Protein AF-A0A7Y3IZH7-F1 (afdb_monomer_lite)

pLDDT: mean 77.49, std 23.06, range [22.09, 97.56]

Foldseek 3Di:
DDDDPDDPPCQQLVLLCVLLVQADPVGGPDPFDDDDDDDDPCLQADPVGHGVPLLSSLLSLLVSQQVVCVRVVHDRALVRRLLSSLRSSCRSVVNDDQSVSNNCSSPPADWDWDDRNPIDTDHAPDHAAAKAKDFFDDDDDLVVLVVLVVVLCVVCVPVVVVLVVQLVVLSVQLRPPPDVVSVLVSLVSNQVSQQVVCVSSVAAFDRQDDDDPQWRWTADHTGGRMMMIGGPHPDDPDPDPPPRVPRPPDDDPRPDQCSPPNPPPPDPDDDDDDDD

Structure (mmCIF, N/CA/C/O backbone):
data_AF-A0A7Y3IZH7-F1
#
_entry.id   AF-A0A7Y3IZH7-F1
#
loop_
_atom_site.group_PDB
_atom_site.id
_atom_site.type_symbol
_atom_site.label_atom_id
_atom_site.label_alt_id
_atom_site.label_comp_id
_atom_site.label_asym_id
_atom_site.label_entity_id
_atom_site.label_seq_id
_atom_site.pdbx_PDB_ins_code
_atom_site.Cartn_x
_atom_site.Cartn_y
_atom_site.Cartn_z
_atom_site.occupancy
_atom_site.B_iso_or_equiv
_atom_site.auth_seq_id
_atom_site.auth_comp_id
_atom_site.auth_asym_id
_atom_site.auth_atom_id
_atom_site.pdbx_PDB_model_num
ATOM 1 N N . MET A 1 1 ? -40.030 9.533 19.028 1.00 35.19 1 MET A N 1
ATOM 2 C CA . MET A 1 1 ? -39.666 8.162 18.613 1.00 35.19 1 MET A CA 1
ATOM 3 C C . MET A 1 1 ? -39.775 8.089 17.101 1.00 35.19 1 MET A C 1
ATOM 5 O O . MET A 1 1 ? -40.871 7.949 16.584 1.00 35.19 1 MET A O 1
ATOM 9 N N . ALA A 1 2 ? -38.657 8.276 16.406 1.00 22.77 2 ALA A N 1
ATOM 10 C CA . ALA A 1 2 ? -38.533 7.997 14.982 1.00 22.77 2 ALA A CA 1
ATOM 11 C C . ALA A 1 2 ? -37.296 7.109 14.851 1.00 22.77 2 ALA A C 1
ATOM 13 O O . ALA A 1 2 ? -36.183 7.517 15.176 1.00 22.77 2 ALA A O 1
ATOM 14 N N . SER A 1 3 ? -37.558 5.845 14.544 1.00 24.61 3 SER A N 1
ATOM 15 C CA . SER A 1 3 ? -36.593 4.767 14.382 1.00 24.61 3 SER A CA 1
ATOM 16 C C . SER A 1 3 ? -35.597 5.096 13.278 1.00 24.61 3 SER A C 1
ATOM 18 O O . SER A 1 3 ? -36.005 5.450 12.171 1.00 24.61 3 SER A O 1
ATOM 20 N N . ALA A 1 4 ? -34.307 4.925 13.567 1.00 26.47 4 ALA A N 1
ATOM 21 C CA . ALA A 1 4 ? -33.280 4.898 12.539 1.00 26.47 4 ALA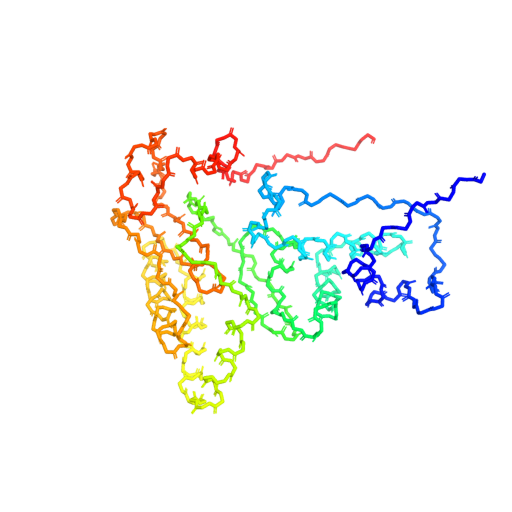 A CA 1
ATOM 22 C C . ALA A 1 4 ? -33.621 3.801 11.511 1.00 26.47 4 ALA A C 1
ATOM 24 O O . ALA A 1 4 ? -33.992 2.693 11.916 1.00 26.47 4 ALA A O 1
ATOM 25 N N . PRO A 1 5 ? -33.523 4.077 10.200 1.00 27.69 5 PRO A N 1
ATOM 26 C CA . PRO A 1 5 ? -33.642 3.028 9.207 1.00 27.69 5 PRO A CA 1
ATOM 27 C C . PRO A 1 5 ? -32.437 2.098 9.370 1.00 27.69 5 PRO A C 1
ATOM 29 O O . PRO A 1 5 ? -31.293 2.546 9.419 1.00 27.69 5 PRO A O 1
ATOM 32 N N . ALA A 1 6 ? -32.695 0.798 9.482 1.00 41.53 6 ALA A N 1
ATOM 33 C CA . ALA A 1 6 ? -31.653 -0.210 9.394 1.00 41.53 6 ALA A CA 1
ATOM 34 C C . ALA A 1 6 ? -30.988 -0.099 8.012 1.00 41.53 6 ALA A C 1
ATOM 36 O O . ALA A 1 6 ? -31.620 -0.421 7.006 1.00 41.53 6 ALA A O 1
ATOM 37 N N . SER A 1 7 ? -29.739 0.376 7.950 1.00 33.12 7 SER A N 1
ATOM 38 C CA . SER A 1 7 ? -28.917 0.210 6.750 1.00 33.12 7 SER A CA 1
ATOM 39 C C . SER A 1 7 ? -28.121 -1.100 6.874 1.00 33.12 7 SER A C 1
ATOM 41 O O . SER A 1 7 ? -27.657 -1.434 7.969 1.00 33.12 7 SER A O 1
ATOM 43 N N . PRO A 1 8 ? -27.935 -1.866 5.789 1.00 33.00 8 PRO A N 1
ATOM 44 C CA . PRO A 1 8 ? -27.158 -3.108 5.794 1.00 33.00 8 PRO A CA 1
ATOM 45 C C . PRO A 1 8 ? -25.633 -2.930 6.001 1.00 33.00 8 PRO A C 1
ATOM 47 O O . PRO A 1 8 ? -24.877 -3.877 5.791 1.00 33.00 8 PRO A O 1
ATOM 50 N N . ASP A 1 9 ? -25.146 -1.757 6.426 1.00 40.88 9 ASP A N 1
ATOM 51 C CA . ASP A 1 9 ? -23.728 -1.359 6.329 1.00 40.88 9 ASP A CA 1
ATOM 52 C C . ASP A 1 9 ? -22.895 -1.570 7.611 1.00 40.88 9 ASP A C 1
ATOM 54 O O . ASP A 1 9 ? -21.748 -1.128 7.714 1.00 40.88 9 ASP A O 1
ATOM 58 N N . GLY A 1 10 ? -23.406 -2.347 8.571 1.00 50.59 10 GLY A N 1
ATOM 59 C CA . GLY A 1 10 ? -22.693 -2.782 9.787 1.00 50.59 10 GLY A CA 1
ATOM 60 C C . GLY A 1 10 ? -21.509 -3.748 9.566 1.00 50.59 10 GLY A C 1
ATOM 61 O O . GLY A 1 10 ? -21.025 -4.356 10.523 1.00 50.59 10 GLY A O 1
ATOM 62 N N . GLY A 1 11 ? -21.042 -3.915 8.323 1.00 75.94 11 GLY A N 1
ATOM 63 C CA . GLY A 1 11 ? -20.051 -4.915 7.910 1.00 75.94 11 GLY A CA 1
ATOM 64 C C . GLY A 1 11 ? -18.616 -4.593 8.342 1.00 75.94 11 GLY A C 1
ATOM 65 O O . GLY A 1 11 ? -18.106 -5.187 9.290 1.00 75.94 11 GLY A O 1
ATOM 66 N N . PHE A 1 12 ? -17.945 -3.663 7.649 1.00 84.62 12 PHE A N 1
ATOM 67 C CA . PHE A 1 12 ? -16.515 -3.377 7.872 1.00 84.62 12 PHE A CA 1
ATOM 68 C C . PHE A 1 12 ? -16.264 -2.440 9.056 1.00 84.62 12 PHE A C 1
ATOM 70 O O . PHE A 1 12 ? -15.448 -2.755 9.916 1.00 84.62 12 PHE A O 1
ATOM 77 N N . VAL A 1 13 ? -16.986 -1.316 9.146 1.00 85.94 13 VAL A N 1
ATOM 78 C CA . VAL A 1 13 ? -16.842 -0.384 10.276 1.00 85.94 13 VAL A CA 1
ATOM 79 C C . VAL A 1 13 ? -17.222 -1.089 11.576 1.00 85.94 13 VAL A C 1
ATOM 81 O O . VAL A 1 13 ? -16.429 -1.101 12.507 1.00 85.94 13 VAL A O 1
ATOM 84 N N . GLY A 1 14 ? -18.349 -1.806 11.616 1.00 85.00 14 GLY A N 1
ATOM 85 C CA . GLY A 1 14 ? -18.704 -2.633 12.775 1.00 85.00 14 GLY A CA 1
ATOM 86 C C . GLY A 1 14 ? -17.624 -3.663 13.141 1.00 85.00 14 GLY A C 1
ATOM 87 O O . GLY A 1 14 ? -17.340 -3.867 14.320 1.00 85.00 14 GLY A O 1
ATOM 88 N N . ALA A 1 15 ? -16.961 -4.274 12.152 1.00 87.75 15 ALA A N 1
ATOM 89 C CA . ALA A 1 15 ? -15.827 -5.164 12.404 1.00 87.75 15 ALA A CA 1
ATOM 90 C C . ALA A 1 15 ? -14.609 -4.436 12.999 1.00 87.75 15 ALA A C 1
ATOM 92 O O . ALA A 1 15 ? -13.966 -4.996 13.884 1.00 87.75 15 ALA A O 1
ATOM 93 N N . LEU A 1 16 ? -14.324 -3.195 12.587 1.00 90.38 16 LEU A N 1
ATOM 94 C CA . LEU A 1 16 ? -13.283 -2.364 13.205 1.00 90.38 16 LEU A CA 1
ATOM 95 C C . LEU A 1 16 ? -13.616 -2.041 14.666 1.00 90.38 16 LEU A C 1
ATOM 97 O O . LEU A 1 16 ? -12.761 -2.206 15.530 1.00 90.38 16 LEU A O 1
ATOM 101 N N . PHE A 1 17 ? -14.857 -1.647 14.965 1.00 88.94 17 PHE A N 1
ATOM 102 C CA . PHE A 1 17 ? -15.295 -1.378 16.342 1.00 88.94 17 PHE A CA 1
ATOM 103 C C . PHE A 1 17 ? -15.158 -2.617 17.240 1.00 88.94 17 PHE A C 1
ATOM 105 O O . PHE A 1 17 ? -14.679 -2.505 18.371 1.00 88.94 17 PHE A O 1
ATOM 112 N N . ARG A 1 18 ? -15.495 -3.808 16.724 1.00 88.25 18 ARG A N 1
ATOM 113 C CA . ARG A 1 18 ? -15.249 -5.082 17.421 1.00 88.25 18 ARG A CA 1
ATOM 114 C C . ARG A 1 18 ? -13.761 -5.358 17.614 1.00 88.25 18 ARG A C 1
ATOM 116 O O . ARG A 1 18 ? -13.348 -5.710 18.714 1.00 88.25 18 ARG A O 1
ATOM 123 N N . ALA A 1 19 ? -12.950 -5.165 16.577 1.00 88.31 19 ALA A N 1
ATOM 124 C CA . ALA A 1 19 ? -11.509 -5.396 16.648 1.00 88.31 19 ALA A CA 1
ATOM 125 C C . ALA A 1 19 ? -10.797 -4.446 17.628 1.00 88.31 19 ALA A C 1
ATOM 127 O O . ALA A 1 19 ? -9.826 -4.837 18.268 1.00 88.31 19 ALA A O 1
ATOM 128 N N . LEU A 1 20 ? -11.314 -3.226 17.793 1.00 89.06 20 LEU A N 1
ATOM 129 C CA . LEU A 1 20 ? -10.842 -2.240 18.769 1.00 89.06 20 LEU A CA 1
ATOM 130 C C . LEU A 1 20 ? -11.424 -2.456 20.179 1.00 89.06 20 LEU A C 1
ATOM 132 O O . LEU A 1 20 ? -11.137 -1.680 21.088 1.00 89.06 20 LEU A O 1
ATOM 136 N N . GLY A 1 21 ? -12.249 -3.490 20.376 1.00 86.62 21 GLY A N 1
ATOM 137 C CA . GLY A 1 21 ? -12.848 -3.819 21.670 1.00 86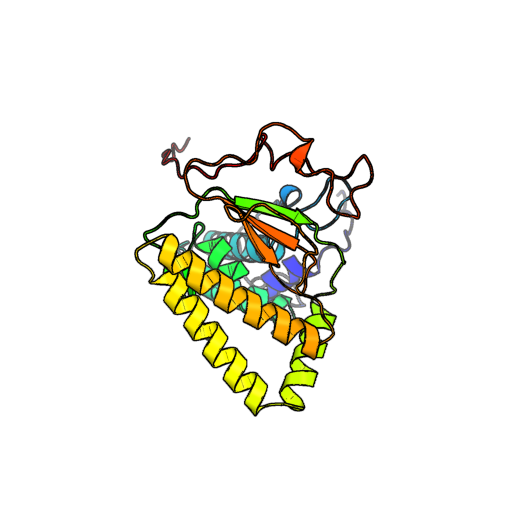.62 21 GLY A CA 1
ATOM 138 C C . GLY A 1 21 ? -13.909 -2.826 22.148 1.00 86.62 21 GLY A C 1
ATOM 139 O O . GLY A 1 21 ? -14.256 -2.834 23.329 1.00 86.62 21 GLY A O 1
ATOM 140 N N . LEU A 1 22 ? -14.424 -1.973 21.258 1.00 84.19 22 LEU A N 1
ATOM 141 C CA . LEU A 1 22 ? -15.472 -1.009 21.591 1.00 84.19 22 LEU A CA 1
ATOM 142 C C . LEU A 1 22 ? -16.838 -1.687 21.690 1.00 84.19 22 LEU A C 1
ATOM 144 O O . LEU A 1 22 ? -17.632 -1.347 22.561 1.00 84.19 22 LEU A O 1
ATOM 148 N N . THR A 1 23 ? -17.089 -2.669 20.830 1.00 83.06 23 THR A N 1
ATOM 149 C CA . THR A 1 23 ? -18.349 -3.419 20.760 1.00 83.06 23 THR A CA 1
ATOM 150 C C . THR A 1 23 ? -18.107 -4.922 20.786 1.00 83.06 23 THR A C 1
ATOM 152 O O . THR A 1 23 ? -17.074 -5.383 20.302 1.00 83.06 23 THR A O 1
ATOM 155 N N . ASP A 1 24 ? -19.091 -5.689 21.233 1.00 77.88 24 ASP A N 1
ATOM 156 C CA . ASP A 1 24 ? -19.186 -7.140 21.055 1.00 77.88 24 ASP A CA 1
ATOM 157 C C . ASP A 1 24 ? -20.594 -7.541 20.564 1.00 77.88 24 ASP A C 1
ATOM 159 O O . ASP A 1 24 ? -21.344 -6.704 20.059 1.00 77.88 24 ASP A O 1
ATOM 163 N N . GLU A 1 25 ? -20.940 -8.830 20.643 1.00 71.81 25 GLU A N 1
ATOM 164 C CA . GLU A 1 25 ? -22.260 -9.346 20.239 1.00 71.81 25 GLU A CA 1
ATOM 165 C C . GLU A 1 25 ? -23.410 -8.824 21.117 1.00 71.81 25 GLU A C 1
ATOM 167 O O . GLU A 1 25 ? -24.565 -8.849 20.694 1.00 71.81 25 GLU A O 1
ATOM 172 N N . GLN A 1 26 ? -23.105 -8.343 22.323 1.00 69.56 26 GLN A N 1
ATOM 173 C CA . GLN A 1 26 ? -24.072 -7.866 23.313 1.00 69.56 26 GLN A CA 1
ATOM 174 C C . GLN A 1 26 ? -24.235 -6.338 23.268 1.00 69.56 26 GLN A C 1
ATOM 176 O O . GLN A 1 26 ? -25.165 -5.803 23.873 1.00 69.56 26 GLN A O 1
ATOM 181 N N . GLY A 1 27 ? -23.382 -5.635 22.515 1.00 71.31 27 GLY A N 1
ATOM 182 C CA . GLY A 1 27 ? -23.485 -4.201 22.259 1.00 71.31 27 GLY A CA 1
ATOM 183 C C . GLY A 1 27 ? -22.190 -3.453 22.564 1.00 71.31 27 GLY A C 1
ATOM 184 O O . GLY A 1 27 ? -21.095 -3.923 22.271 1.00 71.31 27 GLY A O 1
ATOM 185 N N . MET A 1 28 ? -22.309 -2.239 23.103 1.00 71.19 28 MET A N 1
ATOM 186 C CA . MET A 1 28 ? -21.162 -1.416 23.494 1.00 71.19 28 MET A CA 1
ATOM 187 C C . MET A 1 28 ? -20.516 -1.956 24.774 1.00 71.19 28 MET A C 1
ATOM 189 O O . MET A 1 28 ? -21.161 -2.023 25.816 1.00 71.19 28 MET A O 1
ATOM 193 N N . LYS A 1 29 ? -19.223 -2.286 24.706 1.00 69.69 29 LYS A N 1
ATOM 194 C CA . LYS A 1 29 ? -18.439 -2.805 25.836 1.00 69.69 29 LYS A CA 1
ATOM 195 C C . LYS A 1 29 ? -17.756 -1.692 26.633 1.00 69.69 29 LYS A C 1
ATOM 197 O O . LYS A 1 29 ? -17.637 -1.768 27.854 1.00 69.69 29 LYS A O 1
ATOM 202 N N . ALA A 1 30 ? -17.292 -0.652 25.944 1.00 63.72 30 ALA A N 1
ATOM 203 C CA . ALA A 1 30 ? -16.655 0.499 26.573 1.00 63.72 30 ALA A CA 1
ATOM 204 C C . ALA A 1 30 ? -17.706 1.523 27.033 1.00 63.72 30 ALA A C 1
ATOM 206 O O . ALA A 1 30 ? -18.627 1.845 26.282 1.00 63.72 30 ALA A O 1
ATOM 207 N N . HIS A 1 31 ? -17.540 2.073 28.244 1.00 68.75 31 HIS A N 1
ATOM 208 C CA . HIS A 1 31 ? -18.270 3.266 28.694 1.00 68.75 31 HIS A CA 1
ATOM 209 C C . HIS A 1 31 ? -17.737 4.483 27.931 1.00 68.75 31 HIS A C 1
ATOM 211 O O . HIS A 1 31 ? -16.930 5.256 28.444 1.00 68.75 31 HIS A O 1
ATOM 217 N N . LEU A 1 32 ? -18.128 4.602 26.665 1.00 71.12 32 LEU A N 1
ATOM 218 C CA . LEU A 1 32 ? -17.844 5.780 25.861 1.00 71.12 32 LEU A CA 1
ATOM 219 C C . LEU A 1 32 ? -18.906 6.848 26.148 1.00 71.12 32 LEU A C 1
ATOM 221 O O . LEU A 1 32 ? -20.080 6.502 26.325 1.00 71.12 32 LEU A O 1
ATOM 225 N N . PRO A 1 33 ? -18.537 8.140 26.162 1.00 76.12 33 PRO A N 1
ATOM 226 C CA . PRO A 1 33 ? -19.538 9.196 26.115 1.00 76.12 33 PRO A CA 1
ATOM 227 C C . PRO A 1 33 ? -20.384 9.045 24.837 1.00 76.12 33 PRO A C 1
ATOM 229 O O . PRO A 1 33 ? -19.867 8.557 23.829 1.00 76.12 33 PRO A O 1
ATOM 232 N N . PRO A 1 34 ? -21.663 9.462 24.835 1.00 81.19 34 PRO A N 1
ATOM 233 C CA . PRO A 1 34 ? -22.456 9.500 23.611 1.00 81.19 34 PRO A CA 1
ATOM 234 C C . PRO A 1 34 ? -21.725 10.282 22.514 1.00 81.19 34 PRO A C 1
ATOM 236 O O . PRO A 1 34 ? -21.264 11.399 22.747 1.00 81.19 34 PRO A O 1
ATOM 239 N N . PHE A 1 35 ? -21.624 9.703 21.319 1.00 83.38 35 PHE A N 1
ATOM 240 C CA . PHE A 1 35 ? -20.940 10.317 20.184 1.00 83.38 35 PHE A CA 1
ATOM 241 C C . PHE A 1 35 ? -21.705 10.074 18.883 1.00 83.38 35 PHE A C 1
ATOM 243 O O . PHE A 1 35 ? -22.500 9.141 18.768 1.00 83.38 35 PHE A O 1
ATOM 250 N N . HIS A 1 36 ? -21.432 10.915 17.889 1.00 84.75 36 HIS A N 1
ATOM 251 C CA . HIS A 1 36 ? -21.887 10.740 16.516 1.00 84.75 36 HIS A CA 1
ATOM 252 C C . HIS A 1 36 ? -20.662 10.715 15.602 1.00 84.75 36 HIS A C 1
ATOM 254 O O . HIS A 1 36 ? -19.847 11.635 15.642 1.00 84.75 36 HIS A O 1
ATOM 260 N N . LEU A 1 37 ? -20.524 9.664 14.792 1.00 82.75 37 LEU A N 1
ATOM 261 C CA . LEU A 1 37 ? -19.415 9.508 13.855 1.00 82.75 37 LEU A CA 1
ATOM 262 C C . LEU A 1 37 ? -19.946 9.525 12.420 1.00 82.75 37 LEU A C 1
ATOM 264 O O . LEU A 1 37 ? -20.658 8.611 12.012 1.00 82.75 37 LEU A O 1
ATOM 268 N N . THR A 1 38 ? -19.549 10.539 11.654 1.00 88.69 38 THR A N 1
ATOM 269 C CA . THR A 1 38 ? -19.799 10.617 10.209 1.00 88.69 38 THR A CA 1
ATOM 270 C C . THR A 1 38 ? -18.530 10.215 9.468 1.00 88.69 38 THR A C 1
ATOM 272 O O . THR A 1 38 ? -17.473 10.798 9.700 1.00 88.69 38 THR A O 1
ATOM 275 N N . LEU A 1 39 ? -18.628 9.236 8.569 1.00 86.75 39 LEU A N 1
ATOM 276 C CA . LEU A 1 39 ? -17.521 8.797 7.720 1.00 86.75 39 LEU A CA 1
ATOM 277 C C . LEU A 1 39 ? -17.893 9.042 6.260 1.00 86.75 39 LEU A C 1
ATOM 279 O O . LEU A 1 39 ? -18.860 8.465 5.768 1.00 86.75 39 LEU A O 1
ATOM 283 N N . ASP A 1 40 ? -17.107 9.862 5.569 1.00 87.44 40 ASP A N 1
ATOM 284 C CA . ASP A 1 40 ? -17.238 10.080 4.132 1.00 87.44 40 ASP A CA 1
ATOM 285 C C . ASP A 1 40 ? -16.013 9.501 3.418 1.00 87.44 40 ASP A C 1
ATOM 287 O O . ASP A 1 40 ? -14.874 9.886 3.676 1.00 87.44 40 ASP A O 1
ATOM 291 N N . SER A 1 41 ? -16.256 8.536 2.533 1.00 86.00 41 SER A N 1
ATOM 292 C CA . SER A 1 41 ? -15.225 7.939 1.678 1.00 86.00 41 SER A CA 1
ATOM 293 C C . SER A 1 41 ? -15.550 8.077 0.192 1.00 86.00 41 SER A C 1
ATOM 295 O O . SER A 1 41 ? -14.906 7.424 -0.626 1.00 86.00 41 SER A O 1
ATOM 297 N N . SER A 1 42 ? -16.512 8.933 -0.172 1.00 83.88 42 SER A N 1
ATOM 298 C CA . SER A 1 42 ? -16.989 9.132 -1.549 1.00 83.88 42 SER A CA 1
ATOM 299 C C . SER A 1 42 ? -15.862 9.483 -2.527 1.00 83.88 42 SER A C 1
ATOM 301 O O . SER A 1 42 ? -15.844 8.975 -3.644 1.00 83.88 42 SER A O 1
ATOM 303 N N . ALA A 1 43 ? -14.850 10.232 -2.076 1.00 84.50 43 ALA A N 1
ATOM 304 C CA . ALA A 1 43 ? -13.664 10.584 -2.862 1.00 84.50 43 ALA A CA 1
ATOM 305 C C . ALA A 1 43 ? -12.809 9.380 -3.319 1.00 84.50 43 ALA A C 1
ATOM 307 O O . ALA A 1 43 ? -11.966 9.521 -4.203 1.00 84.50 43 ALA A O 1
ATOM 308 N N . PHE A 1 44 ? -13.010 8.189 -2.744 1.00 80.44 44 PHE A N 1
ATOM 309 C CA . PHE A 1 44 ? -12.325 6.956 -3.150 1.00 80.44 44 PHE A CA 1
ATOM 310 C C . PHE A 1 44 ? -13.074 6.166 -4.234 1.00 80.44 44 PHE A C 1
ATOM 312 O O . PHE A 1 44 ? -12.672 5.043 -4.571 1.00 80.44 44 PHE A O 1
ATOM 319 N N . PHE A 1 45 ? -14.161 6.723 -4.763 1.00 78.00 45 PHE A N 1
ATOM 320 C CA . PHE A 1 45 ? -15.008 6.094 -5.763 1.00 78.00 45 PHE A CA 1
ATOM 321 C C . PHE A 1 45 ? -15.149 6.994 -6.994 1.00 78.00 45 PHE A C 1
ATOM 323 O O . PHE A 1 45 ? -15.051 8.217 -6.911 1.00 78.00 45 PHE A O 1
ATOM 330 N N . THR A 1 46 ? -15.369 6.384 -8.156 1.00 74.62 46 THR A N 1
ATOM 331 C CA . THR A 1 46 ? -15.807 7.107 -9.352 1.00 74.62 46 THR A CA 1
ATOM 332 C C . THR A 1 46 ? -17.243 7.615 -9.155 1.00 74.62 46 THR A C 1
ATOM 334 O O . THR A 1 46 ? -17.954 7.091 -8.291 1.00 74.62 46 THR A O 1
ATOM 337 N N . PRO A 1 47 ? -17.715 8.586 -9.962 1.00 74.75 47 PRO A N 1
ATOM 338 C CA . PRO A 1 47 ? -19.114 9.023 -9.928 1.00 74.75 47 PRO A CA 1
ATOM 339 C C . PRO A 1 47 ? -20.124 7.876 -10.114 1.00 74.75 47 PRO A C 1
ATOM 341 O O . PRO A 1 47 ? -21.222 7.921 -9.571 1.00 74.75 47 PRO A O 1
ATOM 344 N N . GLU A 1 48 ? -19.734 6.816 -10.825 1.00 78.12 48 GLU A N 1
ATOM 345 C CA . GLU A 1 48 ? -20.529 5.601 -11.053 1.00 78.12 48 GLU A CA 1
ATOM 346 C C . GLU A 1 48 ? -20.439 4.591 -9.889 1.00 78.12 48 GLU A C 1
ATOM 348 O O . GLU A 1 48 ? -20.971 3.485 -9.976 1.00 78.12 48 GLU A O 1
ATOM 353 N N . GLY A 1 49 ? -19.744 4.937 -8.800 1.00 73.75 49 GLY A N 1
ATOM 354 C CA . GLY A 1 49 ? -19.631 4.118 -7.592 1.00 73.75 49 GLY A CA 1
ATOM 355 C C . GLY A 1 49 ? -18.555 3.028 -7.645 1.00 73.75 49 GLY A C 1
ATOM 356 O O . GLY A 1 49 ? -18.523 2.152 -6.776 1.00 73.75 49 GLY A O 1
ATOM 357 N N . ARG A 1 50 ? -17.644 3.047 -8.628 1.00 72.06 50 ARG A N 1
ATOM 358 C CA . ARG A 1 50 ? -16.534 2.079 -8.697 1.00 72.06 50 ARG A CA 1
ATOM 359 C C . ARG A 1 50 ? -15.392 2.510 -7.776 1.00 72.06 50 ARG A C 1
ATOM 361 O O . ARG A 1 50 ? -14.966 3.654 -7.817 1.00 72.06 50 ARG A O 1
ATOM 368 N N . LYS A 1 51 ? -14.829 1.590 -6.985 1.00 72.50 51 LYS A N 1
ATOM 369 C CA . LYS A 1 51 ? -13.630 1.872 -6.168 1.00 72.50 51 LYS A CA 1
ATOM 370 C C . LYS A 1 51 ? -12.430 2.241 -7.046 1.00 72.50 51 LYS A C 1
ATOM 372 O O . LYS A 1 51 ? -12.127 1.523 -7.995 1.00 72.50 51 LYS A O 1
ATOM 377 N N . LEU A 1 52 ? -11.701 3.286 -6.655 1.00 74.19 52 LEU A N 1
ATOM 378 C CA . LEU A 1 52 ? -10.476 3.749 -7.323 1.00 74.19 52 LEU A CA 1
ATOM 379 C C . LEU A 1 52 ? -9.215 2.954 -6.938 1.00 74.19 52 LEU A C 1
ATOM 381 O O . LEU A 1 52 ? -8.144 3.215 -7.468 1.00 74.19 52 LEU A O 1
ATOM 385 N N . GLY A 1 53 ? -9.308 2.032 -5.973 1.00 75.81 53 GLY A N 1
ATOM 386 C CA . GLY A 1 53 ? -8.150 1.255 -5.509 1.00 75.81 53 GLY A CA 1
ATOM 387 C C . GLY A 1 53 ? -7.168 2.028 -4.615 1.00 75.81 53 GLY A C 1
ATOM 388 O O . GLY A 1 53 ? -6.112 1.507 -4.283 1.00 75.81 53 GLY A O 1
ATOM 389 N N . LEU A 1 54 ? -7.520 3.235 -4.158 1.00 80.44 54 LEU A N 1
ATOM 390 C CA . LEU A 1 54 ? -6.641 4.112 -3.362 1.00 80.44 54 LEU A CA 1
ATOM 391 C C . LEU A 1 54 ? -6.592 3.780 -1.856 1.00 80.44 54 LEU A C 1
ATOM 393 O O . LEU A 1 54 ? -6.096 4.574 -1.066 1.00 80.44 54 LEU A O 1
ATOM 397 N N . GLY A 1 55 ? -7.130 2.631 -1.435 1.00 86.62 55 GLY A N 1
ATOM 398 C CA . GLY A 1 55 ? -7.068 2.198 -0.033 1.00 86.62 55 GLY A CA 1
ATOM 399 C C . GLY A 1 55 ? -8.128 2.804 0.897 1.00 86.62 55 GLY A C 1
ATOM 400 O O . GLY A 1 55 ? -7.842 3.054 2.064 1.00 86.62 55 GLY A O 1
ATOM 401 N N . SER A 1 56 ? -9.374 2.985 0.440 1.00 88.00 56 SER A N 1
ATOM 402 C CA . SER A 1 56 ? -10.455 3.541 1.283 1.00 88.00 56 SER A CA 1
ATOM 403 C C . SER A 1 56 ? -10.677 2.788 2.596 1.00 88.00 56 SER A C 1
ATOM 405 O O . SER A 1 56 ? -10.870 3.403 3.638 1.00 88.00 56 SER A O 1
ATOM 407 N N . SER A 1 57 ? -10.599 1.456 2.585 1.00 89.56 57 SER A N 1
ATOM 408 C CA . SER A 1 57 ? -10.723 0.644 3.803 1.00 89.56 57 SER A CA 1
ATOM 409 C C . SER A 1 57 ? -9.585 0.878 4.793 1.00 89.56 57 SER A C 1
ATOM 411 O O . SER A 1 57 ? -9.806 0.816 5.999 1.00 89.56 57 SER A O 1
ATOM 413 N N . ALA A 1 58 ? -8.375 1.141 4.297 1.00 92.19 58 ALA A N 1
ATOM 414 C CA . ALA A 1 58 ? -7.238 1.467 5.143 1.00 92.19 58 ALA A CA 1
ATOM 415 C C . ALA A 1 58 ? -7.399 2.852 5.770 1.00 92.19 58 ALA A C 1
ATOM 417 O O . ALA A 1 58 ? -7.274 2.976 6.985 1.00 92.19 58 ALA A O 1
ATOM 418 N N . ALA A 1 59 ? -7.784 3.856 4.977 1.00 93.06 59 ALA A N 1
ATOM 419 C CA . ALA A 1 59 ? -8.081 5.196 5.478 1.00 93.06 59 ALA A CA 1
ATOM 420 C C . ALA A 1 59 ? -9.183 5.174 6.554 1.00 93.06 59 ALA A C 1
ATOM 422 O O . ALA A 1 59 ? -9.022 5.766 7.621 1.00 93.06 59 ALA A O 1
ATOM 423 N N . LEU A 1 60 ? -10.265 4.419 6.324 1.00 93.25 60 LEU A N 1
ATOM 424 C CA . LEU A 1 60 ? -11.325 4.228 7.317 1.00 93.25 60 LEU A CA 1
ATOM 425 C C . LEU A 1 60 ? -10.811 3.552 8.593 1.00 93.25 60 LEU A C 1
ATOM 427 O O . LEU A 1 60 ? -11.176 3.985 9.682 1.00 93.25 60 LEU A O 1
ATOM 431 N N . ALA A 1 61 ? -9.952 2.533 8.487 1.00 95.00 61 ALA A N 1
ATOM 432 C CA . ALA A 1 61 ? -9.353 1.899 9.661 1.00 95.00 61 ALA A CA 1
ATOM 433 C C . ALA A 1 61 ? -8.530 2.896 10.490 1.00 95.00 61 ALA A C 1
ATOM 435 O O . ALA A 1 61 ? -8.701 2.950 11.705 1.00 95.00 61 ALA A O 1
ATOM 436 N N . VAL A 1 62 ? -7.715 3.738 9.846 1.00 96.38 62 VAL A N 1
ATOM 437 C CA . VAL A 1 62 ? -6.933 4.782 10.532 1.00 96.38 62 VAL A CA 1
ATOM 438 C C . VAL A 1 62 ? -7.838 5.780 11.255 1.00 96.38 62 VAL A C 1
ATOM 440 O O . VAL A 1 62 ? -7.639 6.023 12.446 1.00 96.38 62 VAL A O 1
ATOM 443 N N . VAL A 1 63 ? -8.848 6.326 10.571 1.00 94.69 63 VAL A N 1
ATOM 444 C CA . VAL A 1 63 ? -9.759 7.330 11.150 1.00 94.69 63 VAL A CA 1
ATOM 445 C C . VAL A 1 63 ? -10.581 6.744 12.297 1.00 94.69 63 VAL A C 1
ATOM 447 O O . VAL A 1 63 ? -10.689 7.369 13.350 1.00 94.69 63 VAL A O 1
ATOM 450 N N . VAL A 1 64 ? -11.120 5.532 12.136 1.00 94.00 64 VAL A N 1
ATOM 451 C CA . VAL A 1 64 ? -11.898 4.860 13.189 1.00 94.00 64 VAL A CA 1
ATOM 452 C C . VAL A 1 64 ? -11.020 4.548 14.401 1.00 94.00 64 VAL A C 1
ATOM 454 O O . VAL A 1 64 ? -11.448 4.785 15.529 1.00 94.00 64 VAL A O 1
ATOM 457 N N . THR A 1 65 ? -9.785 4.079 14.203 1.00 95.69 65 THR A N 1
ATOM 458 C CA . THR A 1 65 ? -8.842 3.855 15.308 1.00 95.69 65 THR A CA 1
ATOM 459 C C . THR A 1 65 ? -8.479 5.161 16.014 1.00 95.69 65 THR A C 1
ATOM 461 O O . THR A 1 65 ? -8.521 5.211 17.241 1.00 95.69 65 THR A O 1
ATOM 464 N N . ALA A 1 66 ? -8.172 6.232 15.281 1.00 95.56 66 ALA A N 1
ATOM 465 C CA . ALA A 1 66 ? -7.876 7.533 15.881 1.00 95.56 66 ALA A CA 1
ATOM 466 C C . ALA A 1 66 ? -9.070 8.079 16.688 1.00 95.56 66 ALA A C 1
ATOM 468 O O . ALA A 1 66 ? -8.894 8.512 17.828 1.00 95.56 66 ALA A O 1
ATOM 469 N N . ALA A 1 67 ? -10.288 7.985 16.143 1.00 92.62 67 ALA A N 1
ATOM 470 C CA . ALA A 1 67 ? -11.512 8.392 16.829 1.00 92.62 67 ALA A CA 1
ATOM 471 C C . ALA A 1 67 ? -11.777 7.555 18.091 1.00 92.62 67 ALA A C 1
ATOM 473 O O . ALA A 1 67 ? -12.105 8.109 19.137 1.00 92.62 67 ALA A O 1
ATOM 474 N N . ALA A 1 68 ? -11.583 6.234 18.025 1.00 91.19 68 ALA A N 1
ATOM 475 C CA . ALA A 1 68 ? -11.712 5.340 19.174 1.00 91.19 68 ALA A CA 1
ATOM 476 C C . ALA A 1 68 ? -10.779 5.747 20.323 1.00 91.19 68 ALA A C 1
ATOM 478 O O . ALA A 1 68 ? -11.220 5.870 21.465 1.00 91.19 68 ALA A O 1
ATOM 479 N N . ARG A 1 69 ? -9.506 6.011 20.005 1.00 92.19 69 ARG A N 1
ATOM 480 C CA . ARG A 1 69 ? -8.507 6.460 20.983 1.00 92.19 69 ARG A CA 1
ATOM 481 C C . ARG A 1 69 ? -8.895 7.799 21.602 1.00 92.19 69 ARG A C 1
ATOM 483 O O . ARG A 1 69 ? -8.869 7.925 22.824 1.00 92.19 69 ARG A O 1
ATOM 490 N N . LEU A 1 70 ? -9.327 8.754 20.778 1.00 91.69 70 LEU A N 1
ATOM 491 C CA . LEU A 1 70 ? -9.789 10.063 21.240 1.00 91.69 70 LEU A CA 1
ATOM 492 C C . LEU A 1 70 ? -10.978 9.940 22.207 1.00 91.69 70 LEU A C 1
ATOM 494 O O . LEU A 1 70 ? -10.961 10.539 23.279 1.00 91.69 70 LEU A O 1
ATOM 498 N N . LEU A 1 71 ? -11.976 9.115 21.872 1.00 87.69 71 LEU A N 1
ATOM 499 C CA . LEU A 1 71 ? -13.151 8.866 22.720 1.00 87.69 71 LEU A CA 1
ATOM 500 C C . LEU A 1 71 ? -12.802 8.176 24.048 1.00 87.69 71 LEU A C 1
ATOM 502 O O . LEU A 1 71 ? -13.522 8.331 25.030 1.00 87.69 71 LEU A O 1
ATOM 506 N N . GLN A 1 72 ? -11.702 7.424 24.084 1.00 88.31 72 GLN A N 1
ATOM 507 C CA . GLN A 1 72 ? -11.169 6.785 25.288 1.00 88.31 72 GLN A CA 1
ATOM 508 C C . GLN A 1 72 ? -10.211 7.694 26.080 1.00 88.31 72 GLN A C 1
ATOM 510 O O . GLN A 1 72 ? -9.625 7.237 27.062 1.00 88.31 72 GLN A O 1
ATOM 515 N N . GLY A 1 73 ? -10.015 8.950 25.659 1.00 89.94 73 GLY A N 1
ATOM 516 C CA . GLY A 1 73 ? -9.064 9.874 26.285 1.00 89.94 73 GLY A CA 1
ATOM 517 C C . GLY A 1 73 ? -7.601 9.444 26.133 1.00 89.94 73 GLY A C 1
ATOM 518 O O . GLY A 1 73 ? -6.766 9.793 26.964 1.00 89.94 73 GLY A O 1
ATOM 519 N N . GLN A 1 74 ? -7.288 8.647 25.109 1.00 92.69 74 GLN A N 1
ATOM 520 C CA . GLN A 1 74 ? -5.939 8.158 24.834 1.00 92.69 74 GLN A CA 1
ATOM 521 C C . GLN A 1 74 ? -5.203 9.073 23.850 1.00 92.69 74 GLN A C 1
ATOM 523 O O . GLN A 1 74 ? -5.813 9.732 23.010 1.00 92.69 74 GLN A O 1
ATOM 528 N N . GLU A 1 75 ? -3.869 9.062 23.912 1.00 94.38 75 GLU A N 1
ATOM 529 C CA . GLU A 1 75 ? -3.017 9.789 22.966 1.00 94.38 75 GLU A CA 1
ATOM 530 C C . GLU A 1 75 ? -3.286 9.346 21.520 1.00 94.38 75 GLU A C 1
ATOM 532 O O . GLU A 1 75 ? -3.335 8.145 21.232 1.00 94.38 75 GLU A O 1
ATOM 537 N N . VAL A 1 76 ? -3.407 10.313 20.608 1.00 96.50 76 VAL A N 1
ATOM 538 C CA . VAL A 1 76 ? -3.528 10.083 19.167 1.00 96.50 76 VAL A CA 1
ATOM 539 C C . VAL A 1 76 ? -2.250 10.559 18.486 1.00 96.50 76 VAL A C 1
ATOM 541 O O . VAL A 1 76 ? -2.002 11.753 18.345 1.00 96.50 76 VAL A O 1
ATOM 544 N N . SER A 1 77 ? -1.442 9.603 18.049 1.00 95.31 77 SER A N 1
ATOM 545 C CA . SER A 1 77 ? -0.203 9.831 17.307 1.00 95.31 77 SER A CA 1
ATOM 546 C C . SER A 1 77 ? 0.006 8.697 16.306 1.00 95.31 77 SER A C 1
ATOM 548 O O . SER A 1 77 ? -0.572 7.618 16.441 1.00 95.31 77 SER A O 1
ATOM 550 N N . VAL A 1 78 ? 0.825 8.908 15.276 1.00 93.81 78 VAL A N 1
ATOM 551 C 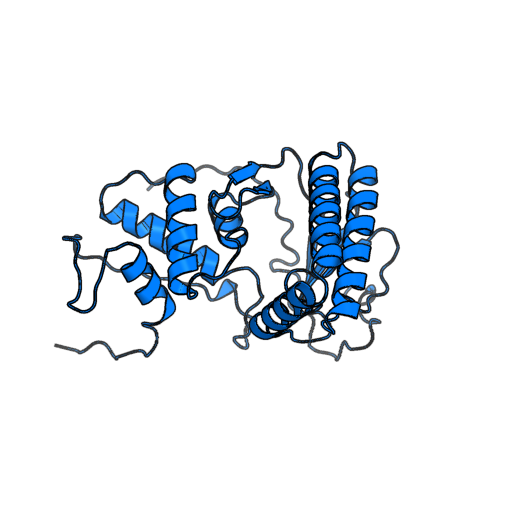CA . VAL A 1 78 ? 1.057 7.875 14.248 1.00 93.81 78 VAL A CA 1
ATOM 552 C C . VAL A 1 78 ? 1.610 6.582 14.860 1.00 93.81 78 VAL A C 1
ATOM 554 O O . VAL A 1 78 ? 1.188 5.487 14.490 1.00 93.81 78 VAL A O 1
ATOM 557 N N . THR A 1 79 ? 2.497 6.703 15.847 1.00 91.56 79 THR A N 1
ATOM 558 C CA . THR A 1 79 ? 3.112 5.583 16.576 1.00 91.56 79 THR A CA 1
ATOM 559 C C . THR A 1 79 ? 2.104 4.777 17.394 1.00 91.56 79 THR A C 1
ATOM 561 O O . THR A 1 79 ? 2.290 3.573 17.561 1.00 91.56 79 THR A O 1
ATOM 564 N N . THR A 1 80 ? 1.027 5.405 17.871 1.00 93.44 80 THR A N 1
ATOM 565 C CA . THR A 1 80 ? -0.029 4.736 18.646 1.00 93.44 80 THR A CA 1
ATOM 566 C C . THR A 1 80 ? -1.167 4.216 17.764 1.00 93.44 80 THR A C 1
ATOM 568 O O . THR A 1 80 ? -1.689 3.128 18.012 1.00 93.44 80 THR A O 1
ATOM 571 N N . VAL A 1 81 ? -1.522 4.942 16.699 1.00 96.00 81 VAL A N 1
ATOM 572 C CA . VAL A 1 81 ? -2.616 4.590 15.779 1.00 96.00 81 VAL A CA 1
ATOM 573 C C . VAL A 1 81 ? -2.209 3.491 14.802 1.00 96.00 81 VAL A C 1
ATOM 575 O O . VAL A 1 81 ? -2.975 2.549 14.617 1.00 96.00 81 VAL A O 1
ATOM 578 N N . MET A 1 82 ? -1.025 3.571 14.184 1.00 95.31 82 MET A N 1
ATOM 579 C CA . MET A 1 82 ? -0.643 2.668 13.089 1.00 95.31 82 MET A CA 1
ATOM 580 C C . MET A 1 82 ? -0.689 1.180 13.482 1.00 95.31 82 MET A C 1
ATOM 582 O O . MET A 1 82 ? -1.322 0.412 12.751 1.00 95.31 82 MET A O 1
ATOM 586 N N . PRO A 1 83 ? -0.096 0.730 14.609 1.00 93.12 83 PRO A N 1
ATOM 587 C CA . PRO A 1 83 ? -0.126 -0.689 14.968 1.00 93.12 83 PRO A CA 1
ATOM 588 C C . PRO A 1 83 ? -1.554 -1.195 15.219 1.00 93.12 83 PRO A C 1
ATOM 590 O O . PRO A 1 83 ? -1.929 -2.265 14.738 1.00 93.12 83 PRO A O 1
ATOM 593 N N . GLN A 1 84 ? -2.372 -0.396 15.914 1.00 94.12 84 GLN A N 1
ATOM 594 C CA . GLN A 1 84 ? -3.762 -0.736 16.227 1.00 94.12 84 GLN A CA 1
ATOM 595 C C . GLN A 1 84 ? -4.646 -0.746 14.977 1.00 94.12 84 GLN A C 1
ATOM 597 O O . GLN A 1 84 ? -5.449 -1.659 14.803 1.00 94.12 84 GLN A O 1
ATOM 602 N N . ALA A 1 85 ? -4.471 0.224 14.079 1.00 95.56 85 ALA A N 1
ATOM 603 C CA . ALA A 1 85 ? -5.214 0.301 12.829 1.00 95.56 85 ALA A CA 1
ATOM 604 C C . ALA A 1 85 ? -4.875 -0.877 11.905 1.00 95.56 85 ALA A C 1
ATOM 606 O O . ALA A 1 85 ? -5.780 -1.459 11.310 1.00 95.56 85 ALA A O 1
ATOM 607 N N . ILE A 1 86 ? -3.598 -1.280 11.820 1.00 94.50 86 ILE A N 1
ATOM 608 C CA . ILE A 1 86 ? -3.181 -2.457 11.038 1.00 94.50 86 ILE A CA 1
ATOM 609 C C . ILE A 1 86 ? -3.815 -3.723 11.611 1.00 94.50 86 ILE A C 1
ATOM 611 O O . ILE A 1 86 ? -4.362 -4.533 10.861 1.00 94.50 86 ILE A O 1
ATOM 615 N N . GLN A 1 87 ? -3.774 -3.893 12.934 1.00 92.25 87 GLN A N 1
ATOM 616 C CA . GLN A 1 87 ? -4.390 -5.041 13.592 1.00 92.25 87 GLN A CA 1
ATOM 617 C C . GLN A 1 87 ? -5.906 -5.077 13.354 1.00 92.25 87 GLN A C 1
ATOM 619 O O . GLN A 1 87 ? -6.435 -6.105 12.927 1.00 92.25 87 GLN A O 1
ATOM 624 N N . ALA A 1 88 ? -6.595 -3.957 13.579 1.00 92.88 88 ALA A N 1
ATOM 625 C CA . ALA A 1 88 ? -8.039 -3.859 13.406 1.00 92.88 88 ALA A CA 1
ATOM 626 C C . ALA A 1 88 ? -8.458 -4.114 11.954 1.00 92.88 88 ALA A C 1
ATOM 628 O O . ALA A 1 88 ? -9.403 -4.864 11.702 1.00 92.88 88 ALA A O 1
ATOM 629 N N . HIS A 1 89 ? -7.720 -3.554 10.995 1.00 93.75 89 HIS A N 1
ATOM 630 C CA . HIS A 1 89 ? -7.943 -3.772 9.568 1.00 93.75 89 HIS A CA 1
ATOM 631 C C . HIS A 1 89 ? -7.749 -5.241 9.177 1.00 93.75 89 HIS A C 1
ATOM 633 O O . HIS A 1 89 ? -8.650 -5.818 8.565 1.00 93.75 89 HIS A O 1
ATOM 639 N N . ARG A 1 90 ? -6.655 -5.886 9.615 1.00 91.12 90 ARG A N 1
ATOM 640 C CA . ARG A 1 90 ? -6.424 -7.325 9.391 1.00 91.12 90 ARG A CA 1
ATOM 641 C C . ARG A 1 90 ? -7.562 -8.164 9.958 1.00 91.12 90 ARG A C 1
ATOM 643 O O . ARG A 1 90 ? -8.080 -9.027 9.255 1.00 91.12 90 ARG A O 1
ATOM 650 N N . MET A 1 91 ? -7.985 -7.906 11.196 1.00 89.12 91 MET A N 1
ATOM 651 C CA . MET A 1 91 ? -9.105 -8.623 11.820 1.00 89.12 91 MET A CA 1
ATOM 652 C C . MET A 1 91 ? -10.400 -8.449 11.018 1.00 89.12 91 MET A C 1
ATOM 654 O O . MET A 1 91 ? -11.070 -9.436 10.715 1.00 89.12 91 MET A O 1
ATOM 658 N N . ALA A 1 92 ? -10.710 -7.221 10.597 1.00 86.69 92 ALA A N 1
ATOM 659 C CA . ALA A 1 92 ? -11.885 -6.923 9.782 1.00 86.69 92 ALA A CA 1
ATOM 660 C C . ALA A 1 92 ? -11.827 -7.545 8.370 1.00 86.69 92 ALA A C 1
ATOM 662 O O . ALA A 1 92 ? -12.871 -7.783 7.764 1.00 86.69 92 ALA A O 1
ATOM 663 N N . GLN A 1 93 ? -10.631 -7.851 7.855 1.00 83.25 93 GLN A N 1
ATOM 664 C CA . GLN A 1 93 ? -10.412 -8.536 6.573 1.00 83.25 93 GLN A CA 1
ATOM 665 C C . GLN A 1 93 ? -10.167 -10.053 6.706 1.00 83.25 93 GLN A C 1
ATOM 667 O O . GLN A 1 93 ? -9.745 -10.702 5.743 1.00 83.25 93 GLN A O 1
ATOM 672 N N . GLY A 1 94 ? -10.431 -10.646 7.875 1.00 81.12 94 GLY A N 1
ATOM 673 C CA . GLY A 1 94 ? -10.273 -12.089 8.094 1.00 81.12 94 GLY A CA 1
ATOM 674 C C . GLY A 1 94 ? -8.813 -12.543 8.194 1.00 81.12 94 GLY A C 1
ATOM 675 O O . GLY A 1 94 ? -8.451 -13.598 7.675 1.00 81.12 94 GLY A O 1
ATOM 676 N N . GLY A 1 95 ? -7.962 -11.725 8.815 1.00 77.25 95 GLY A N 1
ATOM 677 C CA . GLY A 1 95 ? -6.540 -11.991 9.056 1.00 77.25 95 GLY A CA 1
ATOM 678 C C . GLY A 1 95 ? -5.630 -11.756 7.848 1.00 77.25 95 GLY A C 1
ATOM 679 O O . GLY A 1 95 ? -4.465 -12.143 7.877 1.00 77.25 95 GLY A O 1
ATOM 680 N N . LYS A 1 96 ? -6.145 -11.152 6.773 1.00 74.25 96 LYS A N 1
ATOM 681 C CA . LYS A 1 96 ? -5.405 -10.902 5.528 1.00 74.25 96 LYS A CA 1
ATOM 682 C C . LYS A 1 96 ? -5.014 -9.429 5.417 1.00 74.25 96 LYS A C 1
ATOM 684 O O . LYS A 1 96 ? -5.626 -8.574 6.042 1.00 74.25 96 LYS A O 1
ATOM 689 N N . GLY A 1 97 ? -4.005 -9.152 4.592 1.00 77.88 97 GLY A N 1
ATOM 690 C CA . GLY A 1 97 ? -3.523 -7.798 4.319 1.00 77.88 97 GLY A CA 1
ATOM 691 C C . GLY A 1 97 ? -2.130 -7.542 4.890 1.00 77.88 97 GLY A C 1
ATOM 692 O O . GLY A 1 97 ? -1.823 -7.849 6.041 1.00 77.88 97 GLY A O 1
ATOM 693 N N . SER A 1 98 ? -1.270 -6.964 4.057 1.00 79.19 98 SER A N 1
ATOM 694 C CA . SER A 1 98 ? 0.091 -6.561 4.425 1.00 79.19 98 SER A CA 1
ATOM 695 C C . SER A 1 98 ? 0.098 -5.452 5.480 1.00 79.19 98 SER A C 1
ATOM 697 O O . SER A 1 98 ? 0.965 -5.459 6.349 1.00 79.19 98 SER A O 1
ATOM 699 N N . GLY A 1 99 ? -0.871 -4.533 5.428 1.00 89.56 99 GLY A N 1
ATOM 700 C CA . GLY A 1 99 ? -0.932 -3.332 6.262 1.00 89.56 99 GLY A CA 1
ATOM 701 C C . GLY A 1 99 ? -0.155 -2.136 5.698 1.00 89.56 99 GLY A C 1
ATOM 702 O O . GLY A 1 99 ? -0.105 -1.102 6.360 1.00 89.56 99 GLY A O 1
ATOM 703 N N . TYR A 1 100 ? 0.437 -2.237 4.495 1.00 90.62 100 TYR A N 1
ATOM 704 C CA . TYR A 1 100 ? 1.156 -1.102 3.891 1.00 90.62 100 TYR A CA 1
ATOM 705 C C . TYR A 1 100 ? 0.212 0.061 3.558 1.00 90.62 100 TYR A C 1
ATOM 707 O O . TYR A 1 100 ? 0.602 1.220 3.654 1.00 90.62 100 TYR A O 1
ATOM 715 N N . ASP A 1 101 ? -1.028 -0.234 3.171 1.00 91.50 101 ASP A N 1
ATOM 716 C CA . ASP A 1 101 ? -2.067 0.741 2.842 1.00 91.50 101 ASP A CA 1
ATOM 717 C C . ASP A 1 101 ? -2.496 1.519 4.091 1.00 91.50 101 ASP A C 1
ATOM 719 O O . ASP A 1 101 ? -2.631 2.744 4.050 1.00 91.50 101 ASP A O 1
ATOM 723 N N . VAL A 1 102 ? -2.618 0.825 5.224 1.00 94.56 102 VAL A N 1
ATOM 724 C CA . VAL A 1 102 ? -2.863 1.439 6.536 1.00 94.56 102 VAL A CA 1
ATOM 725 C C . VAL A 1 102 ? -1.671 2.288 6.970 1.00 94.56 102 VAL A C 1
ATOM 727 O O . VAL A 1 102 ? -1.859 3.444 7.337 1.00 94.56 102 VAL A O 1
ATOM 730 N N . ALA A 1 103 ? -0.444 1.768 6.866 1.00 94.25 103 ALA A N 1
ATOM 731 C CA . ALA A 1 103 ? 0.759 2.524 7.218 1.00 94.25 103 ALA A CA 1
ATOM 732 C C . ALA A 1 103 ? 0.896 3.810 6.384 1.00 94.25 103 ALA A C 1
ATOM 734 O O . ALA A 1 103 ? 1.104 4.884 6.947 1.00 94.25 103 ALA A O 1
ATOM 735 N N . THR A 1 104 ? 0.690 3.719 5.066 1.00 92.69 104 THR A N 1
ATOM 736 C CA . THR A 1 104 ? 0.692 4.884 4.162 1.00 92.69 104 THR A CA 1
ATOM 737 C C . THR A 1 104 ? -0.404 5.881 4.554 1.00 92.69 104 THR A C 1
ATOM 739 O O . THR A 1 104 ? -0.159 7.083 4.564 1.00 92.69 104 THR A O 1
ATOM 742 N N . SER A 1 105 ? -1.594 5.404 4.938 1.00 94.81 105 SER A N 1
ATOM 743 C CA . SER A 1 105 ? -2.698 6.269 5.384 1.00 94.81 105 SER A CA 1
ATOM 744 C C . SER A 1 105 ? -2.410 6.972 6.719 1.00 94.81 105 SER A C 1
ATOM 746 O O . SER A 1 105 ? -2.917 8.067 6.942 1.00 94.81 105 SER A O 1
ATOM 748 N N . CYS A 1 106 ? -1.604 6.375 7.606 1.00 95.12 106 CYS A N 1
ATOM 749 C CA . CYS A 1 106 ? -1.191 7.006 8.863 1.00 95.12 106 CYS A CA 1
ATOM 750 C C . CYS A 1 106 ? -0.100 8.063 8.668 1.00 95.12 106 CYS A C 1
ATOM 752 O O . CYS A 1 106 ? -0.168 9.131 9.270 1.00 95.12 106 CYS A O 1
ATOM 754 N N . TRP A 1 107 ? 0.930 7.743 7.882 1.00 93.44 107 TRP A N 1
ATOM 755 C CA . TRP A 1 107 ? 2.107 8.601 7.729 1.00 93.44 107 TRP A CA 1
ATOM 756 C C . TRP A 1 107 ? 1.949 9.663 6.640 1.00 93.44 107 TRP A C 1
ATOM 758 O O . TRP A 1 107 ? 2.594 10.709 6.706 1.00 93.44 107 TRP A O 1
ATOM 768 N N . GLY A 1 108 ? 1.120 9.394 5.629 1.00 89.31 108 GLY A N 1
ATOM 769 C CA . GLY A 1 108 ? 1.128 10.146 4.3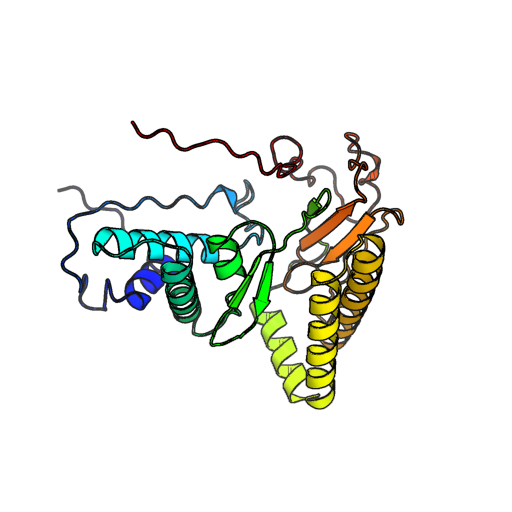82 1.00 89.31 108 GLY A CA 1
ATOM 770 C C . GLY A 1 108 ? 2.466 10.030 3.640 1.00 89.31 108 GLY A C 1
ATOM 771 O O . GLY A 1 108 ? 3.354 9.254 4.001 1.00 89.31 108 GLY A O 1
ATOM 772 N N . GLY A 1 109 ? 2.616 10.827 2.581 1.00 89.38 109 GLY A N 1
ATOM 773 C CA . GLY A 1 109 ? 3.871 10.931 1.836 1.00 89.38 109 GLY A CA 1
ATOM 774 C C . GLY A 1 109 ? 4.358 9.602 1.246 1.00 89.38 109 GLY A C 1
ATOM 775 O O . GLY A 1 109 ? 3.577 8.805 0.730 1.00 89.38 109 GLY A O 1
ATOM 776 N N . ILE A 1 110 ? 5.677 9.400 1.276 1.00 91.25 110 ILE A N 1
ATOM 777 C CA . ILE A 1 110 ? 6.363 8.226 0.724 1.00 91.25 110 ILE A CA 1
ATOM 778 C C . ILE A 1 110 ? 7.219 7.610 1.826 1.00 91.25 110 ILE A C 1
ATOM 780 O O . ILE A 1 110 ? 7.859 8.330 2.593 1.00 91.25 110 ILE A O 1
ATOM 784 N N . GLY A 1 111 ? 7.280 6.283 1.881 1.00 93.56 111 GLY A N 1
ATOM 785 C CA . GLY A 1 111 ? 8.123 5.580 2.836 1.00 93.56 111 GLY A CA 1
ATOM 786 C C . GLY A 1 111 ? 8.327 4.114 2.489 1.00 93.56 111 GLY A C 1
ATOM 787 O O . GLY A 1 111 ? 7.667 3.556 1.610 1.00 93.56 111 GLY A O 1
ATOM 788 N N . LEU A 1 112 ? 9.284 3.506 3.182 1.00 95.38 112 LEU A N 1
ATOM 789 C CA . LEU A 1 112 ? 9.585 2.088 3.099 1.00 95.38 112 LEU A CA 1
ATOM 790 C C . LEU A 1 112 ? 8.821 1.348 4.198 1.00 95.38 112 LEU A C 1
ATOM 792 O O . LEU A 1 112 ? 9.095 1.530 5.385 1.00 95.38 112 LEU A O 1
ATOM 796 N N . PHE A 1 113 ? 7.891 0.488 3.788 1.00 94.31 113 PHE A N 1
ATOM 797 C CA . PHE A 1 113 ? 7.159 -0.406 4.678 1.00 94.31 113 PHE A CA 1
ATOM 798 C C . PHE A 1 113 ? 7.877 -1.755 4.809 1.00 94.31 113 PHE A C 1
ATOM 800 O O . PHE A 1 113 ? 8.184 -2.393 3.801 1.00 94.31 113 PHE A O 1
ATOM 807 N N . THR A 1 114 ? 8.122 -2.213 6.039 1.00 92.88 114 THR A N 1
ATOM 808 C CA . THR A 1 114 ? 8.758 -3.515 6.316 1.00 92.88 114 THR A CA 1
ATOM 809 C C . THR A 1 114 ? 8.125 -4.212 7.522 1.00 92.88 114 THR A C 1
ATOM 811 O O . THR A 1 114 ? 7.211 -3.684 8.145 1.00 92.88 114 THR A O 1
ATOM 814 N N . GLY A 1 115 ? 8.598 -5.416 7.854 1.00 85.12 115 GLY A N 1
ATOM 815 C CA . GLY A 1 115 ? 8.344 -6.030 9.161 1.00 85.12 115 GLY A CA 1
ATOM 816 C C . GLY A 1 115 ? 7.100 -6.912 9.276 1.00 85.12 115 GLY A C 1
ATOM 817 O O . GLY A 1 115 ? 6.967 -7.599 10.282 1.00 85.12 115 GLY A O 1
ATOM 818 N N . GLY A 1 116 ? 6.239 -6.979 8.252 1.00 81.81 116 GLY A N 1
ATOM 819 C CA . GLY A 1 116 ? 5.132 -7.945 8.191 1.00 81.81 116 GLY A CA 1
ATOM 820 C C . GLY A 1 116 ? 4.231 -7.881 9.428 1.00 81.81 116 GLY A C 1
ATOM 821 O O . GLY A 1 116 ? 3.451 -6.939 9.573 1.00 81.81 116 GLY A O 1
ATOM 822 N N . ASP A 1 117 ? 4.346 -8.870 10.316 1.00 79.44 117 ASP A N 1
ATOM 823 C CA . ASP A 1 117 ? 3.616 -8.936 11.589 1.00 79.44 117 ASP A CA 1
ATOM 824 C C . ASP A 1 117 ? 3.924 -7.759 12.519 1.00 79.44 117 ASP A C 1
ATOM 826 O O . ASP A 1 117 ? 3.008 -7.242 13.160 1.00 79.44 117 ASP A O 1
ATOM 830 N N . THR A 1 118 ? 5.172 -7.286 12.513 1.00 86.00 118 THR A N 1
ATOM 831 C CA . THR A 1 118 ? 5.637 -6.107 13.255 1.00 86.00 118 THR A CA 1
ATOM 832 C C . THR A 1 118 ? 5.925 -4.975 12.264 1.00 86.00 118 THR A C 1
ATOM 834 O O . THR A 1 118 ? 7.087 -4.729 11.930 1.00 86.00 118 THR A O 1
ATOM 837 N N . PRO A 1 119 ? 4.887 -4.304 11.735 1.00 89.38 119 PRO A N 1
ATOM 838 C CA . PRO A 1 119 ? 5.031 -3.326 10.667 1.00 89.38 119 PRO A CA 1
ATOM 839 C C . PRO A 1 119 ? 5.909 -2.147 11.092 1.00 89.38 119 PRO A C 1
ATOM 841 O O . PRO A 1 119 ? 5.728 -1.574 12.165 1.00 89.38 119 PRO A O 1
ATOM 844 N N . GLN A 1 120 ? 6.835 -1.766 10.219 1.00 91.62 120 GLN A N 1
ATOM 845 C CA . GLN A 1 120 ? 7.706 -0.605 10.372 1.00 91.62 120 GLN A CA 1
ATOM 846 C C . GLN A 1 120 ? 7.561 0.309 9.160 1.00 91.62 120 GLN A C 1
ATOM 848 O O . GLN A 1 120 ? 7.354 -0.162 8.039 1.00 91.62 120 GLN A O 1
ATOM 853 N N . TRP A 1 121 ? 7.718 1.610 9.389 1.00 94.19 121 TRP A N 1
ATOM 854 C CA . TRP A 1 121 ? 7.697 2.628 8.348 1.00 94.19 121 TRP A CA 1
ATOM 855 C C . TRP A 1 121 ? 8.921 3.525 8.471 1.00 94.19 121 TRP A C 1
ATOM 857 O O . TRP A 1 121 ? 9.178 4.090 9.532 1.00 94.19 121 TRP A O 1
ATOM 867 N N . MET A 1 122 ? 9.652 3.673 7.373 1.00 95.50 122 MET A N 1
ATOM 868 C CA . MET A 1 122 ? 10.747 4.630 7.259 1.00 95.50 122 MET A CA 1
ATOM 869 C C . MET A 1 122 ? 10.364 5.692 6.223 1.00 95.50 122 MET A C 1
ATOM 871 O O . MET A 1 122 ? 10.313 5.364 5.035 1.00 95.50 122 MET A O 1
ATOM 875 N N . PRO A 1 123 ? 10.074 6.940 6.634 1.00 93.88 123 PRO A N 1
ATOM 876 C CA . PRO A 1 123 ? 9.753 8.016 5.703 1.00 93.88 123 PRO A CA 1
ATOM 877 C C . PRO A 1 123 ? 10.896 8.272 4.716 1.00 93.88 123 PRO A C 1
ATOM 879 O O . PRO A 1 123 ? 12.071 8.228 5.081 1.00 93.88 123 PRO A O 1
ATOM 882 N N . ALA A 1 124 ? 10.555 8.553 3.461 1.00 92.50 124 ALA A N 1
ATOM 883 C CA . ALA A 1 124 ? 11.523 8.995 2.470 1.00 92.50 124 ALA A CA 1
ATOM 884 C C . ALA A 1 124 ? 11.958 10.439 2.750 1.00 92.50 124 ALA A C 1
ATOM 886 O O . ALA A 1 124 ? 11.141 11.300 3.073 1.00 92.50 124 ALA A O 1
ATOM 887 N N . THR A 1 125 ? 13.241 10.726 2.543 1.00 91.06 125 THR A N 1
ATOM 888 C CA . THR A 1 125 ? 13.789 12.096 2.547 1.00 91.06 125 THR A CA 1
ATOM 889 C C . THR A 1 125 ? 13.672 12.780 1.180 1.00 91.06 125 THR A C 1
ATOM 891 O O . THR A 1 125 ? 14.067 13.931 1.012 1.00 91.06 125 THR A O 1
ATOM 894 N N . TRP A 1 126 ? 13.123 12.073 0.193 1.00 88.12 126 TRP A N 1
ATOM 895 C CA . TRP A 1 126 ? 12.988 12.490 -1.197 1.00 88.12 126 TRP A CA 1
ATOM 896 C C . TRP A 1 126 ? 11.515 12.537 -1.614 1.00 88.12 126 TRP A C 1
ATOM 898 O O . TRP A 1 126 ? 10.648 11.917 -0.999 1.00 88.12 126 TRP A O 1
ATOM 908 N N . ARG A 1 127 ? 11.223 13.284 -2.682 1.00 85.00 127 ARG A N 1
ATOM 909 C CA . ARG A 1 127 ? 9.867 13.443 -3.229 1.00 85.00 127 ARG A CA 1
ATOM 910 C C . ARG A 1 127 ? 9.733 12.680 -4.535 1.00 85.00 127 ARG A C 1
ATOM 912 O O . ARG A 1 127 ? 10.669 12.694 -5.327 1.00 85.00 127 ARG A O 1
ATOM 919 N N . LEU A 1 128 ? 8.576 12.058 -4.765 1.00 82.75 128 LEU A N 1
ATOM 920 C CA . LEU A 1 128 ? 8.222 11.511 -6.075 1.00 82.75 128 LEU A CA 1
ATOM 921 C C . LEU A 1 128 ? 8.186 12.641 -7.112 1.00 82.75 128 LEU A C 1
ATOM 923 O O . LEU A 1 128 ? 7.811 13.769 -6.772 1.00 82.75 128 LEU A O 1
ATOM 927 N N . PRO A 1 129 ? 8.552 12.357 -8.369 1.00 83.38 129 PRO A N 1
ATOM 928 C CA . PRO A 1 129 ? 8.342 13.301 -9.440 1.00 83.38 129 PRO A CA 1
ATOM 929 C C . PRO A 1 129 ? 6.840 13.289 -9.805 1.00 83.38 129 PRO A C 1
ATOM 931 O O . PRO A 1 129 ? 6.072 12.530 -9.198 1.00 83.38 129 PRO A O 1
ATOM 934 N N . PRO A 1 130 ? 6.384 14.114 -10.762 1.00 83.56 130 PRO A N 1
ATOM 935 C CA . PRO A 1 130 ? 4.985 14.118 -11.176 1.00 83.56 130 PRO A CA 1
ATOM 936 C C . PRO A 1 130 ? 4.462 12.705 -11.463 1.00 83.56 130 PRO A C 1
ATOM 938 O O . PRO A 1 130 ? 5.119 11.919 -12.151 1.00 83.56 130 PRO A O 1
ATOM 941 N N . ALA A 1 131 ? 3.302 12.391 -10.884 1.00 84.62 131 ALA A N 1
ATOM 942 C CA . ALA A 1 131 ? 2.737 11.053 -10.835 1.00 84.62 131 ALA A CA 1
ATOM 943 C C . ALA A 1 131 ? 1.254 11.064 -11.219 1.00 84.62 131 ALA A C 1
ATOM 945 O O . ALA A 1 131 ? 0.502 11.930 -10.771 1.00 84.62 131 ALA A O 1
ATOM 946 N N . TRP A 1 132 ? 0.822 10.073 -11.997 1.00 84.62 132 TRP A N 1
ATOM 947 C CA . TRP A 1 132 ? -0.568 9.921 -12.423 1.00 84.62 132 TRP A CA 1
ATOM 948 C C . TRP A 1 132 ? -1.028 8.481 -12.290 1.00 84.62 132 TRP A C 1
ATOM 950 O O . TRP A 1 132 ? -0.285 7.546 -12.584 1.00 84.62 132 TRP A O 1
ATOM 960 N N . LEU A 1 133 ? -2.285 8.321 -11.893 1.00 84.62 133 LEU A N 1
ATOM 961 C CA . LEU A 1 133 ? -2.963 7.036 -11.859 1.00 84.62 133 LEU A CA 1
ATOM 962 C C . LEU A 1 133 ? -3.933 6.936 -13.026 1.00 84.62 133 LEU A C 1
ATOM 964 O O . LEU A 1 133 ? -4.593 7.915 -13.378 1.00 84.62 133 LEU A O 1
ATOM 968 N N . PHE A 1 134 ? -4.036 5.747 -13.603 1.00 80.06 134 PHE A N 1
ATOM 969 C CA . PHE A 1 134 ? -4.996 5.455 -14.658 1.00 80.06 134 PHE A CA 1
ATOM 970 C C . PHE A 1 134 ? -5.557 4.041 -14.508 1.00 80.06 134 PHE A C 1
ATOM 972 O O . PHE A 1 134 ? -4.939 3.173 -13.890 1.00 80.06 134 PHE A O 1
ATOM 979 N N . SER A 1 135 ? -6.745 3.814 -15.068 1.00 81.50 135 SER A N 1
ATOM 980 C CA . SER A 1 135 ? -7.330 2.472 -15.134 1.00 81.50 135 SER A CA 1
ATOM 981 C C . SER A 1 135 ? -6.578 1.644 -16.168 1.00 81.50 135 SER A C 1
ATOM 983 O O . SER A 1 135 ? -6.447 2.074 -17.312 1.00 81.50 135 SER A O 1
ATOM 985 N N . GLY A 1 136 ? -6.083 0.480 -15.765 1.00 82.44 136 GLY A N 1
ATOM 986 C CA . GLY A 1 136 ? -5.452 -0.453 -16.688 1.00 82.44 136 GLY A CA 1
ATOM 987 C C . GLY A 1 136 ? -6.472 -1.321 -17.443 1.00 82.44 136 GLY A C 1
ATOM 988 O O . GLY A 1 136 ? -7.683 -1.129 -17.292 1.00 82.44 136 GLY A O 1
ATOM 989 N N . PRO A 1 137 ? -5.994 -2.239 -18.299 1.00 79.50 137 PRO A N 1
ATOM 990 C CA . PRO A 1 137 ? -6.821 -2.905 -19.307 1.00 79.50 137 PRO A CA 1
ATOM 991 C C . PRO A 1 137 ? -7.806 -3.939 -18.747 1.00 79.50 137 PRO A C 1
ATOM 993 O O . PRO A 1 137 ? -8.848 -4.165 -19.359 1.00 79.50 137 PRO A O 1
ATOM 996 N N . GLU A 1 138 ? -7.516 -4.565 -17.603 1.00 80.44 138 GLU A N 1
ATOM 997 C CA . GLU A 1 138 ? -8.347 -5.640 -17.053 1.00 80.44 138 GLU A CA 1
ATOM 998 C C . GLU A 1 138 ? -8.729 -5.375 -15.596 1.00 80.44 138 GLU A C 1
ATOM 1000 O O . GLU A 1 138 ? -7.933 -4.904 -14.789 1.00 80.44 138 GLU A O 1
ATOM 1005 N N . ALA A 1 139 ? -9.964 -5.714 -15.225 1.00 78.81 139 ALA A N 1
ATOM 1006 C CA . ALA A 1 139 ? -10.364 -5.712 -13.824 1.00 78.81 139 ALA A CA 1
ATOM 1007 C C . ALA A 1 139 ? -9.824 -6.968 -13.128 1.00 78.81 139 ALA A C 1
ATOM 1009 O O . ALA A 1 139 ? -10.184 -8.089 -13.492 1.00 78.81 139 ALA A O 1
ATOM 1010 N N . VAL A 1 140 ? -9.023 -6.792 -12.077 1.00 80.44 140 VAL A N 1
ATOM 1011 C CA . VAL A 1 140 ? -8.434 -7.908 -11.330 1.00 80.44 140 VAL A CA 1
ATOM 1012 C C . VAL A 1 140 ? -9.143 -8.072 -9.992 1.00 80.44 140 VAL A C 1
ATOM 1014 O O . VAL A 1 140 ? -9.180 -7.179 -9.152 1.00 80.44 140 VAL A O 1
ATOM 1017 N N . LYS A 1 141 ? -9.701 -9.260 -9.738 1.00 82.69 141 LYS A N 1
ATOM 1018 C CA . LYS A 1 141 ? -10.225 -9.587 -8.404 1.00 82.69 141 LYS A CA 1
ATOM 1019 C C . LYS A 1 141 ? -9.051 -9.910 -7.482 1.00 82.69 141 LYS A C 1
ATOM 1021 O O . LYS A 1 141 ? -8.539 -11.028 -7.527 1.00 82.69 141 LYS A O 1
ATOM 1026 N N . THR A 1 142 ? -8.678 -8.981 -6.599 1.00 81.44 142 THR A N 1
ATOM 1027 C CA . THR A 1 142 ? -7.547 -9.124 -5.657 1.00 81.44 142 THR A CA 1
ATOM 1028 C C . THR A 1 142 ? -7.546 -10.468 -4.921 1.00 81.44 142 THR A C 1
ATOM 1030 O O . THR A 1 142 ? -6.510 -11.114 -4.805 1.00 81.44 142 THR A O 1
ATOM 1033 N N . VAL A 1 143 ? -8.717 -10.942 -4.479 1.00 83.25 143 VAL A N 1
ATOM 1034 C CA . VAL A 1 143 ? -8.860 -12.239 -3.790 1.00 83.25 143 VAL A CA 1
ATOM 1035 C C . VAL A 1 143 ? -8.429 -13.413 -4.674 1.00 83.25 143 VAL A C 1
ATOM 1037 O O . VAL A 1 143 ? -7.748 -14.317 -4.195 1.00 83.25 143 VAL A O 1
ATOM 1040 N N . SER A 1 144 ? -8.789 -13.393 -5.961 1.00 86.56 144 SER A N 1
ATOM 1041 C CA . SER A 1 144 ? -8.381 -14.430 -6.914 1.00 86.56 144 SER A CA 1
ATOM 1042 C C . SER A 1 144 ? -6.881 -14.363 -7.186 1.00 86.56 144 SER A C 1
ATOM 1044 O O . SER A 1 144 ? -6.218 -15.392 -7.110 1.00 86.56 144 SER A O 1
ATOM 1046 N N . ALA A 1 145 ? -6.329 -13.165 -7.402 1.00 88.50 145 ALA A N 1
ATOM 1047 C CA . ALA A 1 145 ? -4.895 -12.982 -7.632 1.00 88.50 145 ALA A CA 1
ATOM 1048 C C . ALA A 1 145 ? -4.047 -13.464 -6.441 1.00 88.50 145 ALA A C 1
ATOM 1050 O O . ALA A 1 145 ? -3.055 -14.167 -6.628 1.00 88.50 145 ALA A O 1
ATOM 1051 N N . ILE A 1 146 ? -4.475 -13.167 -5.207 1.00 88.69 146 ILE A N 1
ATOM 1052 C CA . ILE A 1 146 ? -3.841 -13.705 -3.995 1.00 88.69 146 ILE A CA 1
ATOM 1053 C C . ILE A 1 146 ? -3.940 -15.234 -3.976 1.00 88.69 146 ILE A C 1
ATOM 1055 O O . ILE A 1 146 ? -2.948 -15.895 -3.686 1.00 88.69 146 ILE A O 1
ATOM 1059 N N . GLY A 1 147 ? -5.105 -15.807 -4.292 1.00 91.31 147 GLY A N 1
ATOM 1060 C CA . GLY A 1 147 ? -5.286 -17.260 -4.362 1.00 91.31 147 GLY A CA 1
ATOM 1061 C C . GLY A 1 147 ? -4.345 -17.929 -5.369 1.00 91.31 147 GLY A C 1
ATOM 1062 O O . GLY A 1 147 ? -3.701 -18.921 -5.034 1.00 91.31 147 GLY A O 1
ATOM 1063 N N . GLN A 1 148 ? -4.203 -17.344 -6.561 1.00 94.06 148 GLN A N 1
ATOM 1064 C CA . GLN A 1 148 ? -3.284 -17.814 -7.602 1.00 94.06 148 GLN A CA 1
ATOM 1065 C C . GLN A 1 148 ? -1.824 -17.730 -7.143 1.00 94.06 148 GLN A C 1
ATOM 1067 O O . GLN A 1 148 ? -1.081 -18.698 -7.293 1.00 94.06 148 GLN A O 1
ATOM 1072 N N . TYR A 1 149 ? -1.429 -16.631 -6.491 1.00 94.44 149 TYR A N 1
ATOM 1073 C CA . TYR A 1 149 ? -0.096 -16.502 -5.900 1.00 94.44 149 TYR A CA 1
ATOM 1074 C C . TYR A 1 149 ? 0.176 -17.546 -4.812 1.00 94.44 149 TYR A C 1
ATOM 1076 O O . TYR A 1 149 ? 1.247 -18.149 -4.803 1.00 94.44 149 TYR A O 1
ATOM 1084 N N . GLN A 1 150 ? -0.779 -17.793 -3.908 1.00 94.06 150 GLN A N 1
ATOM 1085 C CA . GLN A 1 150 ? -0.615 -18.807 -2.860 1.00 94.06 150 GLN A CA 1
ATOM 1086 C C . GLN A 1 150 ? -0.477 -20.209 -3.459 1.00 94.06 150 GLN A C 1
ATOM 1088 O O . GLN A 1 150 ? 0.425 -20.945 -3.066 1.00 94.06 150 GLN A O 1
ATOM 1093 N N . ALA A 1 151 ? -1.310 -20.552 -4.447 1.00 96.00 151 ALA A N 1
ATOM 1094 C CA . ALA A 1 151 ? -1.204 -21.822 -5.156 1.00 96.00 151 ALA A CA 1
ATOM 1095 C C . ALA A 1 151 ? 0.165 -21.962 -5.842 1.00 96.00 151 ALA A C 1
ATOM 1097 O O . ALA A 1 151 ? 0.875 -22.936 -5.601 1.00 96.00 151 ALA A O 1
ATOM 1098 N N . TRP A 1 152 ? 0.581 -20.963 -6.627 1.00 97.44 152 TRP A N 1
ATOM 1099 C CA . TRP A 1 152 ? 1.889 -20.949 -7.288 1.00 97.44 152 TRP A CA 1
ATOM 1100 C C . TRP A 1 152 ? 3.047 -21.083 -6.293 1.00 97.44 152 TRP A C 1
ATOM 1102 O O . TRP A 1 152 ? 3.943 -21.894 -6.508 1.00 97.44 152 TRP A O 1
ATOM 1112 N N . LYS A 1 153 ? 3.002 -20.362 -5.168 1.00 97.12 153 LYS A N 1
ATOM 1113 C CA . LYS A 1 153 ? 4.006 -20.453 -4.100 1.00 97.12 153 LYS A CA 1
ATOM 1114 C C . LYS A 1 153 ? 4.094 -21.862 -3.510 1.00 97.12 153 LYS A C 1
ATOM 1116 O O . LYS A 1 153 ? 5.197 -22.317 -3.216 1.00 97.12 153 LYS A O 1
ATOM 1121 N N . SER A 1 154 ? 2.964 -22.547 -3.336 1.00 97.25 154 SER A N 1
ATOM 1122 C CA . SER A 1 154 ? 2.940 -23.937 -2.868 1.00 97.25 154 SER A CA 1
ATOM 1123 C C . SER A 1 154 ? 3.548 -24.908 -3.883 1.00 97.25 154 SER A C 1
ATOM 1125 O O . SER A 1 154 ? 4.231 -25.843 -3.474 1.00 97.25 154 SER A O 1
ATOM 1127 N N . TYR A 1 155 ? 3.348 -24.680 -5.186 1.00 97.25 155 TYR A N 1
ATOM 1128 C CA . TYR A 1 155 ? 3.934 -25.511 -6.245 1.00 97.25 155 TYR A CA 1
ATOM 1129 C C . TYR A 1 155 ? 5.413 -25.199 -6.525 1.00 97.25 155 TYR A C 1
ATOM 1131 O O . TYR A 1 155 ? 6.167 -26.100 -6.888 1.00 97.25 155 TYR A O 1
ATOM 1139 N N . PHE A 1 156 ? 5.847 -23.948 -6.344 1.00 97.31 156 PHE A N 1
ATOM 1140 C CA . PHE A 1 156 ? 7.196 -23.477 -6.678 1.00 97.31 156 PHE A CA 1
ATOM 1141 C C . PHE A 1 156 ? 7.856 -22.704 -5.518 1.00 97.31 156 PHE A C 1
ATOM 1143 O O . PHE A 1 156 ? 8.181 -21.521 -5.662 1.00 97.31 156 PHE A O 1
ATOM 1150 N N . PRO A 1 157 ? 8.100 -23.344 -4.359 1.00 97.50 157 PRO A N 1
ATOM 1151 C CA . PRO A 1 157 ? 8.559 -22.650 -3.156 1.00 97.50 157 PRO A CA 1
ATOM 1152 C C . PRO A 1 157 ? 9.936 -21.986 -3.311 1.00 97.50 157 PRO A C 1
ATOM 1154 O O . PRO A 1 157 ? 10.128 -20.887 -2.790 1.00 97.50 157 PRO A O 1
ATOM 1157 N N . GLN A 1 158 ? 10.877 -22.590 -4.051 1.00 97.56 158 GLN A N 1
ATOM 1158 C CA . GLN A 1 158 ? 12.187 -21.971 -4.306 1.00 97.56 158 GLN A CA 1
ATOM 1159 C C . GLN A 1 158 ? 12.055 -20.709 -5.166 1.00 97.56 158 GLN A C 1
ATOM 1161 O O . GLN A 1 158 ? 12.568 -19.661 -4.785 1.00 97.56 158 GLN A O 1
ATOM 1166 N N . LYS A 1 159 ? 11.284 -20.766 -6.262 1.00 97.06 159 LYS A N 1
ATOM 1167 C CA . LYS A 1 159 ? 11.030 -19.589 -7.111 1.00 97.06 159 LYS A CA 1
ATOM 1168 C C . LYS A 1 159 ? 10.324 -18.477 -6.343 1.00 97.06 159 LYS A C 1
ATOM 1170 O O . LYS A 1 159 ? 10.640 -17.306 -6.523 1.00 97.06 159 LYS A O 1
ATOM 1175 N N . ALA A 1 160 ? 9.384 -18.827 -5.466 1.00 96.88 160 ALA A N 1
ATOM 1176 C CA . ALA A 1 160 ? 8.714 -17.853 -4.614 1.00 96.88 160 ALA A CA 1
ATOM 1177 C C . ALA A 1 160 ? 9.684 -17.185 -3.631 1.00 96.88 160 ALA A C 1
ATOM 1179 O O . ALA A 1 160 ? 9.612 -15.974 -3.424 1.00 96.88 160 ALA A O 1
ATOM 1180 N N . HIS A 1 161 ? 10.607 -17.953 -3.047 1.00 96.94 161 HIS A N 1
ATOM 1181 C CA . HIS A 1 161 ? 11.653 -17.412 -2.184 1.00 96.94 161 HIS A CA 1
ATOM 1182 C C . HIS A 1 161 ? 12.592 -16.463 -2.946 1.00 96.94 161 HIS A C 1
ATOM 1184 O O . HIS A 1 161 ? 12.827 -15.343 -2.492 1.00 96.94 161 HIS A O 1
ATOM 1190 N N . GLU A 1 162 ? 13.065 -16.875 -4.123 1.00 97.31 162 GLU A N 1
ATOM 1191 C CA . GLU A 1 162 ? 13.910 -16.058 -5.002 1.00 97.31 162 GLU A CA 1
ATOM 1192 C C . GLU A 1 162 ? 13.208 -14.766 -5.425 1.00 97.31 162 GLU A C 1
ATOM 1194 O O . GLU A 1 162 ? 13.787 -13.686 -5.302 1.00 97.31 162 GLU A O 1
ATOM 1199 N N . PHE A 1 163 ? 11.940 -14.855 -5.838 1.00 96.56 163 PHE A N 1
ATOM 1200 C CA . PHE A 1 163 ? 11.130 -13.691 -6.185 1.00 96.56 163 PHE A CA 1
ATOM 1201 C C . PHE A 1 163 ? 11.041 -12.703 -5.018 1.00 96.56 163 PHE A C 1
ATOM 1203 O O . PHE A 1 163 ? 11.285 -11.513 -5.206 1.00 96.56 163 PHE A O 1
ATOM 1210 N N . VAL A 1 164 ? 10.728 -13.174 -3.805 1.00 95.00 164 VAL A N 1
ATOM 1211 C CA . VAL A 1 164 ? 10.631 -12.304 -2.621 1.00 95.00 164 VAL A CA 1
ATOM 1212 C C . VAL A 1 164 ? 11.977 -11.646 -2.313 1.00 95.00 164 VAL A C 1
ATOM 1214 O O . VAL A 1 164 ? 12.014 -10.449 -2.021 1.00 95.00 164 VAL A O 1
ATOM 1217 N N . LEU A 1 165 ? 13.083 -12.387 -2.415 1.00 96.50 165 LEU A N 1
ATOM 1218 C CA . LEU A 1 165 ? 14.425 -11.847 -2.199 1.00 96.50 165 LEU A CA 1
ATOM 1219 C C . LEU A 1 165 ? 14.756 -10.744 -3.216 1.00 96.50 165 LEU A C 1
ATOM 1221 O O . LEU A 1 165 ? 15.155 -9.646 -2.825 1.00 96.50 165 LEU A O 1
ATOM 1225 N N . GLN A 1 166 ? 14.546 -11.013 -4.505 1.00 97.00 166 GLN A N 1
ATOM 1226 C CA . GLN A 1 166 ? 14.807 -10.063 -5.589 1.00 97.00 166 GLN A CA 1
ATOM 1227 C C . GLN A 1 166 ? 13.893 -8.835 -5.502 1.00 97.00 166 GLN A C 1
ATOM 1229 O O . GLN A 1 166 ? 14.362 -7.705 -5.634 1.00 97.00 166 GLN A O 1
ATOM 1234 N N . SER A 1 167 ? 12.608 -9.044 -5.208 1.00 95.12 167 SER A N 1
ATOM 1235 C CA . SER A 1 167 ? 11.625 -7.984 -4.971 1.00 95.12 167 SER A CA 1
ATOM 1236 C C . SER A 1 167 ? 12.070 -7.062 -3.835 1.00 95.12 167 SER A C 1
ATOM 1238 O O . SER A 1 167 ? 12.122 -5.844 -4.008 1.00 95.12 167 SER A O 1
ATOM 1240 N N . ASN A 1 168 ? 12.450 -7.628 -2.685 1.00 95.00 168 ASN A N 1
ATOM 1241 C CA . ASN A 1 168 ? 12.907 -6.847 -1.535 1.00 95.00 168 ASN A CA 1
ATOM 1242 C C . ASN A 1 168 ? 14.182 -6.059 -1.853 1.00 95.00 168 ASN A C 1
ATOM 1244 O O . ASN A 1 168 ? 14.270 -4.881 -1.508 1.00 95.00 168 ASN A O 1
ATOM 1248 N N . GLN A 1 169 ? 15.143 -6.672 -2.548 1.00 96.12 169 GLN A N 1
ATOM 1249 C CA . GLN A 1 169 ? 16.369 -5.990 -2.968 1.00 96.12 169 GLN A CA 1
ATOM 1250 C C . GLN A 1 169 ? 16.079 -4.833 -3.931 1.00 96.12 169 GLN A C 1
ATOM 1252 O O . GLN A 1 169 ? 16.634 -3.749 -3.756 1.00 96.12 169 GLN A O 1
ATOM 1257 N N . ALA A 1 170 ? 15.201 -5.030 -4.918 1.00 95.69 170 ALA A N 1
ATOM 1258 C CA . ALA A 1 170 ? 14.838 -3.983 -5.869 1.00 95.69 170 ALA A CA 1
ATOM 1259 C C . ALA A 1 170 ? 14.159 -2.795 -5.167 1.00 95.69 170 ALA A C 1
ATOM 1261 O O . ALA A 1 170 ? 14.551 -1.649 -5.385 1.00 95.69 170 ALA A O 1
ATOM 1262 N N . VAL A 1 171 ? 13.213 -3.062 -4.257 1.00 94.94 171 VAL A N 1
ATOM 1263 C CA . VAL A 1 171 ? 12.525 -2.026 -3.466 1.00 94.94 171 VAL A CA 1
ATOM 1264 C C . VAL A 1 171 ? 13.495 -1.280 -2.547 1.00 94.94 171 VAL A C 1
ATOM 1266 O O . VAL A 1 171 ? 13.479 -0.051 -2.515 1.00 94.94 171 VAL A O 1
ATOM 1269 N N . GLN A 1 172 ? 14.371 -1.989 -1.829 1.00 96.00 172 GLN A N 1
ATOM 1270 C CA . GLN A 1 172 ? 15.358 -1.358 -0.947 1.00 96.00 172 GLN A CA 1
ATOM 1271 C C . GLN A 1 172 ? 16.334 -0.482 -1.729 1.00 96.00 172 GLN A C 1
ATOM 1273 O O . GLN A 1 172 ? 16.574 0.662 -1.347 1.00 96.00 172 GLN A O 1
ATOM 1278 N N . ARG A 1 173 ? 16.862 -0.977 -2.854 1.00 96.19 173 ARG A N 1
ATOM 1279 C CA . ARG A 1 173 ? 17.769 -0.185 -3.690 1.00 96.19 173 ARG A CA 1
ATOM 1280 C C . ARG A 1 173 ? 17.060 0.999 -4.342 1.00 96.19 173 ARG A C 1
ATOM 1282 O O . ARG A 1 173 ? 17.674 2.048 -4.477 1.00 96.19 173 ARG A O 1
ATOM 1289 N N . PHE A 1 174 ? 15.789 0.860 -4.730 1.00 94.69 174 PHE A N 1
ATOM 1290 C CA . PHE A 1 174 ? 14.987 1.991 -5.202 1.00 94.69 174 PHE A CA 1
ATOM 1291 C C . PHE A 1 174 ? 14.846 3.054 -4.107 1.00 94.69 174 PHE A C 1
ATOM 1293 O O . PHE A 1 174 ? 15.031 4.239 -4.364 1.00 94.69 174 PHE A O 1
ATOM 1300 N N . PHE A 1 175 ? 14.551 2.637 -2.876 1.00 95.62 175 PHE A N 1
ATOM 1301 C CA . PHE A 1 175 ? 14.349 3.555 -1.760 1.00 95.62 175 PHE A CA 1
ATOM 1302 C C . PHE A 1 175 ? 15.630 4.298 -1.350 1.00 95.62 175 PHE A C 1
ATOM 1304 O O . PHE A 1 175 ? 15.570 5.492 -1.056 1.00 95.62 175 PHE A O 1
ATOM 1311 N N . MET A 1 176 ? 16.765 3.590 -1.351 1.00 95.12 176 MET A N 1
ATOM 1312 C CA . MET A 1 176 ? 18.075 4.098 -0.924 1.00 95.12 176 MET A CA 1
ATOM 1313 C C . MET A 1 176 ? 18.864 4.812 -2.025 1.00 95.12 176 MET A C 1
ATOM 1315 O O . MET A 1 176 ? 19.886 5.416 -1.727 1.00 95.12 176 MET A O 1
ATOM 1319 N N . ALA A 1 177 ? 18.428 4.730 -3.284 1.00 94.25 177 ALA A N 1
ATOM 1320 C CA . ALA A 1 177 ? 19.093 5.405 -4.393 1.00 94.25 177 ALA A CA 1
ATOM 1321 C C . ALA A 1 177 ? 19.213 6.914 -4.134 1.00 94.25 177 ALA A C 1
ATOM 1323 O O . ALA A 1 177 ? 18.284 7.548 -3.627 1.00 94.25 177 ALA A O 1
ATOM 1324 N N . GLU A 1 178 ? 20.329 7.518 -4.522 1.00 91.19 178 GLU A N 1
ATOM 1325 C CA . GLU A 1 178 ? 20.554 8.949 -4.304 1.00 91.19 178 GLU A CA 1
ATOM 1326 C C . GLU A 1 178 ? 19.957 9.751 -5.460 1.00 91.19 178 GLU A C 1
ATOM 1328 O O . GLU A 1 178 ? 19.320 10.787 -5.255 1.00 91.19 178 GLU A O 1
ATOM 1333 N N . THR A 1 179 ? 20.025 9.207 -6.677 1.00 89.25 179 THR A N 1
ATOM 1334 C CA . THR A 1 179 ? 19.581 9.896 -7.896 1.00 89.25 179 THR A CA 1
ATOM 1335 C C . THR A 1 179 ? 18.304 9.303 -8.497 1.00 89.25 179 THR A C 1
ATOM 1337 O O . THR A 1 179 ? 17.918 8.161 -8.233 1.00 89.25 179 THR A O 1
ATOM 1340 N N . TRP A 1 180 ? 17.613 10.079 -9.338 1.00 85.88 180 TRP A N 1
ATOM 1341 C CA . TRP A 1 180 ? 16.473 9.570 -10.114 1.00 85.88 180 TRP A CA 1
ATOM 1342 C C . TRP A 1 180 ? 16.887 8.579 -11.202 1.00 85.88 180 TRP A C 1
ATOM 1344 O O . TRP A 1 180 ? 16.125 7.664 -11.508 1.00 85.88 180 TRP A O 1
ATOM 1354 N N . LEU A 1 181 ? 18.104 8.707 -11.733 1.00 86.12 181 LEU A N 1
ATOM 1355 C CA . LEU A 1 181 ? 18.660 7.759 -12.696 1.00 86.12 181 LEU A CA 1
ATOM 1356 C C . LEU A 1 181 ? 18.841 6.367 -12.072 1.00 86.12 181 LEU A C 1
ATOM 1358 O O . LEU A 1 181 ? 18.454 5.361 -12.663 1.00 86.12 181 LEU A O 1
ATOM 1362 N N . GLU A 1 182 ? 19.358 6.297 -10.848 1.00 91.12 182 GLU A N 1
ATOM 1363 C CA . GLU A 1 182 ? 19.465 5.033 -10.113 1.00 91.12 182 GLU A CA 1
ATOM 1364 C C . GLU A 1 182 ? 18.086 4.460 -9.780 1.00 91.12 182 GLU A C 1
ATOM 1366 O O . GLU A 1 182 ? 17.835 3.281 -10.041 1.00 91.12 182 GLU A O 1
ATOM 1371 N N . ARG A 1 183 ? 17.162 5.292 -9.272 1.00 91.19 183 ARG A N 1
ATOM 1372 C CA . ARG A 1 183 ? 15.766 4.885 -9.020 1.00 91.19 183 ARG A CA 1
ATOM 1373 C C . ARG A 1 183 ? 15.115 4.309 -10.271 1.00 91.19 183 ARG A C 1
ATOM 1375 O O . ARG A 1 183 ? 14.446 3.285 -10.185 1.00 91.19 183 ARG A O 1
ATOM 1382 N N . ARG A 1 184 ? 15.351 4.915 -11.436 1.00 88.25 184 ARG A N 1
ATOM 1383 C CA . ARG A 1 184 ? 14.855 4.432 -12.729 1.00 88.25 184 ARG A CA 1
ATOM 1384 C C . ARG A 1 184 ? 15.294 3.009 -13.022 1.00 88.25 184 ARG A C 1
ATOM 1386 O O . ARG A 1 184 ? 14.475 2.178 -13.404 1.00 88.25 184 ARG A O 1
ATOM 1393 N N . GLN A 1 185 ? 16.577 2.726 -12.834 1.00 90.44 185 GLN A N 1
ATOM 1394 C CA . GLN A 1 185 ? 17.114 1.399 -13.100 1.00 90.44 185 GLN A CA 1
ATOM 1395 C C . GLN A 1 185 ? 16.471 0.355 -12.176 1.00 90.44 185 GLN A C 1
ATOM 1397 O O . GLN A 1 185 ? 16.025 -0.692 -12.641 1.00 90.44 185 GLN A O 1
ATOM 1402 N N . ARG A 1 186 ? 16.332 0.680 -10.883 1.00 93.94 186 ARG A N 1
ATOM 1403 C CA . ARG A 1 186 ? 15.685 -0.198 -9.890 1.00 93.94 186 ARG A CA 1
ATOM 1404 C C . ARG A 1 186 ? 14.188 -0.382 -10.149 1.00 93.94 186 ARG A C 1
ATOM 1406 O O . ARG A 1 186 ? 13.650 -1.466 -9.936 1.00 93.94 186 ARG A O 1
ATOM 1413 N N . TRP A 1 187 ? 13.516 0.663 -10.628 1.00 92.19 187 TRP A N 1
ATOM 1414 C CA . TRP A 1 187 ? 12.116 0.608 -11.041 1.00 92.19 187 TRP A CA 1
ATOM 1415 C C . TRP A 1 187 ? 11.910 -0.385 -12.182 1.00 92.19 187 TRP A C 1
ATOM 1417 O O . TRP A 1 187 ? 10.999 -1.209 -12.115 1.00 92.19 187 TRP A O 1
ATOM 1427 N N . GLU A 1 188 ? 12.761 -0.331 -13.209 1.00 91.81 188 GLU A N 1
ATOM 1428 C CA . GLU A 1 188 ? 12.665 -1.237 -14.353 1.00 91.81 188 GLU A CA 1
ATOM 1429 C C . GLU A 1 188 ? 12.985 -2.684 -13.954 1.00 91.81 188 GLU A C 1
ATOM 1431 O O . GLU A 1 188 ? 12.246 -3.593 -14.327 1.00 91.81 188 GLU A O 1
ATOM 1436 N N . GLU A 1 189 ? 13.998 -2.901 -13.107 1.00 93.31 189 GLU A N 1
ATOM 1437 C CA . GLU A 1 189 ? 14.281 -4.215 -12.507 1.00 93.31 189 GLU A CA 1
ATOM 1438 C C . GLU A 1 189 ? 13.032 -4.785 -11.807 1.00 93.31 189 GLU A C 1
ATOM 1440 O O . GLU A 1 189 ? 12.607 -5.909 -12.085 1.00 93.31 189 GLU A O 1
ATOM 1445 N N . TYR A 1 190 ? 12.383 -3.991 -10.949 1.00 94.88 190 TYR A N 1
ATOM 1446 C CA . TYR A 1 190 ? 11.175 -4.421 -10.242 1.00 94.88 190 TYR A CA 1
ATOM 1447 C C . TYR A 1 190 ? 9.968 -4.619 -11.172 1.00 94.88 190 TYR A C 1
ATOM 1449 O O . TYR A 1 190 ? 9.161 -5.534 -10.974 1.00 94.88 190 TYR A O 1
ATOM 1457 N N . LYS A 1 191 ? 9.832 -3.790 -12.213 1.00 94.62 191 LYS A N 1
ATOM 1458 C CA . LYS A 1 191 ? 8.802 -3.947 -13.245 1.00 94.62 191 LYS A CA 1
ATOM 1459 C C . LYS A 1 191 ? 8.941 -5.293 -13.948 1.00 94.62 191 LYS A C 1
ATOM 1461 O O . LYS A 1 191 ? 7.954 -6.030 -13.997 1.00 94.62 191 LYS A O 1
ATOM 1466 N N . GLN A 1 192 ? 10.139 -5.644 -14.411 1.00 95.38 192 GLN A N 1
ATOM 1467 C CA . GLN A 1 192 ? 10.385 -6.917 -15.092 1.00 95.38 192 GLN A CA 1
ATOM 1468 C C . GLN A 1 192 ? 10.100 -8.121 -14.186 1.00 95.38 192 GLN A C 1
ATOM 1470 O O . GLN A 1 192 ? 9.427 -9.057 -14.622 1.00 95.38 192 GLN A O 1
ATOM 1475 N N . LEU A 1 193 ? 10.493 -8.059 -12.907 1.00 95.88 193 LEU A N 1
ATOM 1476 C CA . LEU A 1 193 ? 10.136 -9.085 -11.916 1.00 95.88 193 LEU A CA 1
ATOM 1477 C C . LEU A 1 193 ? 8.616 -9.258 -11.787 1.00 95.88 193 LEU A C 1
ATOM 1479 O O . LEU A 1 193 ? 8.119 -10.383 -11.752 1.00 95.88 193 LEU A O 1
ATOM 1483 N N . SER A 1 194 ? 7.860 -8.155 -11.749 1.00 94.75 194 SER A N 1
ATOM 1484 C CA . SER A 1 194 ? 6.397 -8.218 -11.643 1.00 94.75 194 SER A CA 1
ATOM 1485 C C . SER A 1 194 ? 5.707 -8.733 -12.911 1.00 94.75 194 SER A C 1
ATOM 1487 O O . SER A 1 194 ? 4.712 -9.447 -12.803 1.00 94.75 194 SER A O 1
ATOM 1489 N N . LEU A 1 195 ? 6.242 -8.425 -14.099 1.00 95.75 195 LEU A N 1
ATOM 1490 C CA . LEU A 1 195 ? 5.737 -8.954 -15.371 1.00 95.75 195 LEU A CA 1
ATOM 1491 C C . LEU A 1 195 ? 5.961 -10.464 -15.470 1.00 95.75 195 LEU A C 1
ATOM 1493 O O . LEU A 1 195 ? 5.059 -11.195 -15.877 1.00 95.75 195 LEU A O 1
ATOM 1497 N N . GLU A 1 196 ? 7.142 -10.933 -15.069 1.00 96.62 196 GLU A N 1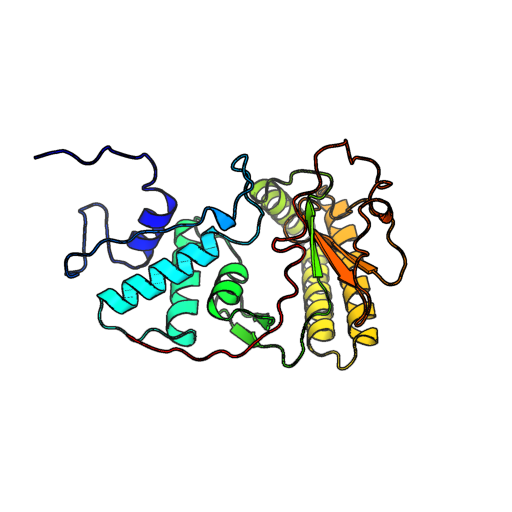
ATOM 1498 C CA . GLU A 1 196 ? 7.460 -12.360 -15.058 1.00 96.62 196 GLU A CA 1
ATOM 1499 C C . GLU A 1 196 ? 6.597 -13.127 -14.055 1.00 96.62 196 GLU A C 1
ATOM 1501 O O . GLU A 1 196 ? 6.006 -14.144 -14.418 1.00 96.62 196 GLU A O 1
ATOM 1506 N N . LEU A 1 197 ? 6.439 -12.612 -12.829 1.00 96.12 197 LEU A N 1
ATOM 1507 C CA . LEU A 1 197 ? 5.517 -13.217 -11.869 1.00 96.12 197 LEU A CA 1
ATOM 1508 C C . LEU A 1 197 ? 4.097 -13.266 -12.447 1.00 96.12 197 LEU A C 1
ATOM 1510 O O . LEU A 1 197 ? 3.462 -14.315 -12.407 1.00 96.12 197 LEU A O 1
ATOM 1514 N N . GLY A 1 198 ? 3.614 -12.167 -13.031 1.00 95.31 198 GLY A N 1
ATOM 1515 C CA . GLY A 1 198 ? 2.276 -12.111 -13.617 1.00 95.31 198 GLY A CA 1
ATOM 1516 C C . GLY A 1 198 ? 2.036 -13.178 -14.690 1.00 95.31 198 GLY A C 1
ATOM 1517 O O . GLY A 1 198 ? 1.003 -13.851 -14.665 1.00 95.31 198 GLY A O 1
ATOM 1518 N N . ARG A 1 199 ? 3.024 -13.412 -15.568 1.00 95.56 199 ARG A N 1
ATOM 1519 C CA . ARG A 1 199 ? 2.989 -14.506 -16.558 1.00 95.56 199 ARG A CA 1
ATOM 1520 C C . ARG A 1 199 ? 2.877 -15.881 -15.903 1.00 95.56 199 ARG A C 1
ATOM 1522 O O . ARG A 1 199 ? 2.086 -16.699 -16.359 1.00 95.56 199 ARG A O 1
ATOM 1529 N N . GLN A 1 200 ? 3.639 -16.131 -14.840 1.00 95.56 200 GLN A N 1
ATOM 1530 C CA . GLN A 1 200 ? 3.611 -17.418 -14.138 1.00 95.56 200 GLN A CA 1
ATOM 1531 C C . GLN A 1 200 ? 2.318 -17.646 -13.348 1.00 95.56 200 GLN A C 1
ATOM 1533 O O . GLN A 1 200 ? 1.895 -18.790 -13.195 1.00 95.56 200 GLN A O 1
ATOM 1538 N N . LEU A 1 201 ? 1.699 -16.575 -12.843 1.00 94.50 201 LEU A N 1
ATOM 1539 C CA . LEU A 1 201 ? 0.436 -16.655 -12.112 1.00 94.50 201 LEU A CA 1
ATOM 1540 C C . LEU A 1 201 ? -0.782 -16.769 -13.034 1.00 94.50 201 LEU A C 1
ATOM 1542 O O . LEU A 1 201 ? -1.799 -17.292 -12.598 1.00 94.50 201 LEU A O 1
ATOM 1546 N N . GLY A 1 202 ? -0.696 -16.274 -14.273 1.00 93.06 202 GLY A N 1
ATOM 1547 C CA . GLY A 1 202 ? -1.879 -16.026 -15.105 1.00 93.06 202 GLY A CA 1
ATOM 1548 C C . GLY A 1 202 ? -2.629 -14.746 -14.708 1.00 93.06 202 GLY A C 1
ATOM 1549 O O . GLY A 1 202 ? -3.799 -14.586 -15.043 1.00 93.06 202 GLY A O 1
ATOM 1550 N N . VAL A 1 203 ? -1.957 -13.828 -14.003 1.00 93.50 203 VAL A N 1
ATOM 1551 C CA . VAL A 1 203 ? -2.473 -12.506 -13.617 1.00 93.50 203 VAL A CA 1
ATOM 1552 C C . VAL A 1 203 ? -1.564 -11.453 -14.233 1.00 93.50 203 VAL A C 1
ATOM 1554 O O . VAL A 1 203 ? -0.504 -11.150 -13.685 1.00 93.50 203 VAL A O 1
ATOM 1557 N N . SER A 1 204 ? -1.943 -10.906 -15.387 1.00 93.19 204 SER A N 1
ATOM 1558 C CA . SER A 1 204 ? -1.083 -9.963 -16.105 1.00 93.19 204 SER A CA 1
ATOM 1559 C C . SER A 1 204 ? -0.795 -8.712 -15.272 1.00 93.19 204 SER A C 1
ATOM 1561 O O . SER A 1 204 ? -1.701 -8.124 -14.693 1.00 93.19 204 SER A O 1
ATOM 1563 N N . ALA A 1 205 ? 0.470 -8.290 -15.237 1.00 92.94 205 ALA A N 1
ATOM 1564 C CA . ALA A 1 205 ? 0.895 -6.977 -14.740 1.00 92.94 205 ALA A CA 1
ATOM 1565 C C . ALA A 1 205 ? 1.232 -6.009 -15.893 1.00 92.94 205 ALA A C 1
ATOM 1567 O O . ALA A 1 205 ? 1.723 -4.903 -15.654 1.00 92.94 205 ALA A O 1
ATOM 1568 N N . ASP A 1 206 ? 1.005 -6.432 -17.140 1.00 92.75 206 ASP A N 1
ATOM 1569 C CA . ASP A 1 206 ? 1.258 -5.628 -18.330 1.00 92.75 206 ASP A CA 1
ATOM 1570 C C . ASP A 1 206 ? 0.099 -4.658 -18.571 1.00 92.75 206 ASP A C 1
ATOM 1572 O O . ASP A 1 206 ? -1.061 -5.058 -18.652 1.00 92.75 206 ASP A O 1
ATOM 1576 N N . LEU A 1 207 ? 0.425 -3.373 -18.681 1.00 87.38 207 LEU A N 1
ATOM 1577 C CA . LEU A 1 207 ? -0.540 -2.300 -18.907 1.00 87.38 207 LEU A CA 1
ATOM 1578 C C . LEU A 1 207 ? -0.778 -2.020 -20.399 1.00 87.38 207 LEU A C 1
ATOM 1580 O O . LEU A 1 207 ? -1.608 -1.169 -20.708 1.00 87.38 207 LEU A O 1
ATOM 1584 N N . ALA A 1 208 ? -0.060 -2.697 -21.307 1.00 81.75 208 ALA A N 1
ATOM 1585 C CA . ALA A 1 208 ? -0.157 -2.522 -22.759 1.00 81.75 208 ALA A CA 1
ATOM 1586 C C . ALA A 1 208 ? -0.012 -1.053 -23.217 1.00 81.75 208 ALA A C 1
ATOM 1588 O O . ALA A 1 208 ? -0.645 -0.611 -24.177 1.00 81.75 208 ALA A O 1
ATOM 1589 N N . THR A 1 209 ? 0.821 -0.273 -22.520 1.00 76.69 209 THR A N 1
ATOM 1590 C CA . THR A 1 209 ? 1.049 1.141 -22.828 1.00 76.69 209 THR A CA 1
ATOM 1591 C C . THR A 1 209 ? 2.308 1.349 -23.663 1.00 76.69 209 THR A C 1
ATOM 1593 O O . THR A 1 209 ? 3.356 0.759 -23.411 1.00 76.69 209 THR A O 1
ATOM 1596 N N . SER A 1 210 ? 2.218 2.258 -24.635 1.00 76.38 210 SER A N 1
ATOM 1597 C CA . SER A 1 210 ? 3.360 2.768 -25.395 1.00 76.38 210 SER A CA 1
ATOM 1598 C C . SER A 1 210 ? 3.564 4.236 -25.038 1.00 76.38 210 SER A C 1
ATOM 1600 O O . SER A 1 210 ? 3.006 5.115 -25.693 1.00 76.38 210 SER A O 1
ATOM 1602 N N . LEU A 1 211 ? 4.331 4.499 -23.978 1.00 78.75 211 LEU A N 1
ATOM 1603 C CA . LEU A 1 211 ? 4.740 5.857 -23.625 1.00 78.75 211 LEU A CA 1
ATOM 1604 C C . LEU A 1 211 ? 6.194 6.114 -24.037 1.00 78.75 211 LEU A C 1
ATOM 1606 O O . LEU A 1 211 ? 7.007 5.185 -24.031 1.00 78.75 211 LEU A O 1
ATOM 1610 N N . PRO A 1 212 ? 6.539 7.370 -24.361 1.00 78.62 212 PRO A N 1
ATOM 1611 C CA . PRO A 1 212 ? 7.920 7.770 -24.578 1.00 78.62 212 PRO A CA 1
ATOM 1612 C C . PRO A 1 212 ? 8.850 7.403 -23.400 1.00 78.62 212 PRO A C 1
ATOM 1614 O O . PRO A 1 212 ? 8.392 7.371 -22.254 1.00 78.62 212 PRO A O 1
ATOM 1617 N N . PRO A 1 213 ? 10.160 7.184 -23.637 1.00 77.31 213 PRO A N 1
ATOM 1618 C CA . PRO A 1 213 ? 11.093 6.701 -22.614 1.00 77.31 213 PRO A CA 1
ATOM 1619 C C . PRO A 1 213 ? 11.215 7.584 -21.369 1.00 77.31 213 PRO A C 1
ATOM 1621 O O . PRO A 1 213 ? 11.681 7.107 -20.342 1.00 77.31 213 PRO A O 1
ATOM 1624 N N . GLN A 1 214 ? 10.848 8.861 -21.431 1.00 77.31 214 GLN A N 1
ATOM 1625 C CA . GLN A 1 214 ? 10.859 9.766 -20.279 1.00 77.31 214 GLN A CA 1
ATOM 1626 C C . GLN A 1 214 ? 9.752 9.481 -19.246 1.00 77.31 214 GLN A C 1
ATOM 1628 O O . GLN A 1 214 ? 9.775 10.045 -18.151 1.00 77.31 214 GLN A O 1
ATOM 1633 N N . TYR A 1 215 ? 8.791 8.615 -19.579 1.00 83.62 215 TYR A N 1
ATOM 1634 C CA . TYR A 1 215 ? 7.741 8.173 -18.671 1.00 83.62 215 TYR A CA 1
ATOM 1635 C C . TYR A 1 215 ? 8.029 6.779 -18.125 1.00 83.62 215 TYR A C 1
ATOM 1637 O O . TYR A 1 215 ? 8.451 5.862 -18.829 1.00 83.62 215 TYR A O 1
ATOM 1645 N N . PHE A 1 216 ? 7.727 6.607 -16.849 1.00 86.50 216 PHE A N 1
ATOM 1646 C CA . PHE A 1 216 ? 7.934 5.383 -16.103 1.00 86.50 216 PHE A CA 1
ATOM 1647 C C . PHE A 1 216 ? 6.563 4.808 -15.842 1.00 86.50 216 PHE A C 1
ATOM 1649 O O . PHE A 1 216 ? 5.733 5.469 -15.227 1.00 86.50 216 PHE A O 1
ATOM 1656 N N . VAL A 1 217 ? 6.318 3.586 -16.297 1.00 89.69 217 VAL A N 1
ATOM 1657 C CA . VAL A 1 217 ? 4.997 2.975 -16.163 1.00 89.69 217 VAL A CA 1
ATOM 1658 C C . VAL A 1 217 ? 5.112 1.630 -15.490 1.00 89.69 217 VAL A C 1
ATOM 1660 O O . VAL A 1 217 ? 5.926 0.797 -15.899 1.00 89.69 217 VAL A O 1
ATOM 1663 N N . LYS A 1 218 ? 4.279 1.414 -14.475 1.00 91.81 218 LYS A N 1
ATOM 1664 C CA . LYS A 1 218 ? 4.137 0.124 -13.806 1.00 91.81 218 LYS A CA 1
ATOM 1665 C C . LYS A 1 218 ? 2.716 -0.049 -13.290 1.00 91.81 218 LYS A C 1
ATOM 1667 O O . LYS A 1 218 ? 2.079 0.920 -12.885 1.00 91.81 218 LYS A O 1
ATOM 1672 N N . ALA A 1 219 ? 2.244 -1.289 -13.269 1.00 91.69 219 ALA A N 1
ATOM 1673 C CA . ALA A 1 219 ? 1.014 -1.623 -12.577 1.00 91.69 219 ALA A CA 1
ATOM 1674 C C . ALA A 1 219 ? 1.162 -1.495 -11.050 1.00 91.69 219 ALA A C 1
ATOM 1676 O O . ALA A 1 219 ? 2.215 -1.822 -10.478 1.00 91.69 219 ALA A O 1
ATOM 1677 N N . LEU A 1 220 ? 0.094 -1.025 -10.408 1.00 87.94 220 LEU A N 1
ATOM 1678 C CA . LEU A 1 220 ? -0.054 -0.901 -8.964 1.00 87.94 220 LEU A CA 1
ATOM 1679 C C . LEU A 1 220 ? -1.117 -1.868 -8.452 1.00 87.94 220 LEU A C 1
ATOM 1681 O O . LEU A 1 220 ? -2.229 -1.907 -8.969 1.00 87.94 220 LEU A O 1
ATOM 1685 N N . GLY A 1 221 ? -0.793 -2.583 -7.376 1.00 85.12 221 GLY A N 1
ATOM 1686 C CA . GLY A 1 221 ? -1.711 -3.538 -6.764 1.00 85.12 221 GLY A CA 1
ATOM 1687 C C . GLY A 1 221 ? -1.676 -4.906 -7.442 1.00 85.12 221 GLY A C 1
ATOM 1688 O O . GLY A 1 221 ? -0.602 -5.409 -7.785 1.00 85.12 221 GLY A O 1
ATOM 1689 N N . ALA A 1 222 ? -2.843 -5.542 -7.553 1.00 84.62 222 ALA A N 1
ATOM 1690 C CA . ALA A 1 222 ? -2.964 -6.889 -8.092 1.00 84.62 222 ALA A CA 1
ATOM 1691 C C . ALA A 1 222 ? -3.147 -6.840 -9.613 1.00 84.62 222 ALA A C 1
ATOM 1693 O O . ALA A 1 222 ? -4.166 -6.372 -10.111 1.00 84.62 222 ALA A O 1
ATOM 1694 N N . GLY A 1 223 ? -2.170 -7.372 -10.347 1.00 88.56 223 GLY A N 1
ATOM 1695 C CA . GLY A 1 223 ? -2.197 -7.383 -11.807 1.00 88.56 223 GLY A CA 1
ATOM 1696 C C . GLY A 1 223 ? -2.197 -5.979 -12.409 1.00 88.56 223 GLY A C 1
ATOM 1697 O O . GLY A 1 223 ? -1.573 -5.074 -11.863 1.00 88.56 223 GLY A O 1
ATOM 1698 N N . ASN A 1 224 ? -2.867 -5.810 -13.544 1.00 89.50 224 ASN A N 1
ATOM 1699 C CA . ASN A 1 224 ? -2.855 -4.617 -14.387 1.00 89.50 224 ASN A CA 1
ATOM 1700 C C . ASN A 1 224 ? -4.153 -3.797 -14.276 1.00 89.50 224 ASN A C 1
ATOM 1702 O O . ASN A 1 224 ? -4.533 -3.127 -15.227 1.00 89.50 224 ASN A O 1
ATOM 1706 N N . GLU A 1 225 ? -4.826 -3.812 -13.122 1.00 85.19 225 GLU A N 1
ATOM 1707 C CA . GLU A 1 225 ? -6.077 -3.060 -12.925 1.00 85.19 225 GLU A CA 1
ATOM 1708 C C . GLU A 1 225 ? -5.879 -1.543 -12.831 1.00 85.19 225 GLU A C 1
ATOM 1710 O O . GLU A 1 225 ? -6.734 -0.759 -13.248 1.00 85.19 225 GLU A O 1
ATOM 1715 N N . THR A 1 226 ? -4.743 -1.127 -12.276 1.00 84.69 226 THR A N 1
ATOM 1716 C CA . THR A 1 226 ? -4.378 0.272 -12.056 1.00 84.69 226 THR A CA 1
ATOM 1717 C C . THR A 1 226 ? -2.938 0.462 -12.491 1.00 84.69 226 THR A C 1
ATOM 1719 O O . THR A 1 226 ? -2.054 -0.304 -12.104 1.00 84.69 226 THR A O 1
ATOM 1722 N N . GLY A 1 227 ? -2.687 1.489 -13.292 1.00 88.19 227 GLY A N 1
ATOM 1723 C CA . GLY A 1 227 ? -1.347 1.884 -13.690 1.00 88.19 227 GLY A CA 1
ATOM 1724 C C . GLY A 1 227 ? -0.897 3.162 -12.996 1.00 88.19 227 GLY A C 1
ATOM 1725 O O . GLY A 1 227 ? -1.701 4.051 -12.721 1.00 88.19 227 GLY A O 1
ATOM 1726 N N . LEU A 1 228 ? 0.406 3.246 -12.738 1.00 88.88 228 LEU A N 1
ATOM 1727 C CA . LEU A 1 228 ? 1.101 4.448 -12.295 1.00 88.88 228 LEU A CA 1
ATOM 1728 C C . LEU A 1 228 ? 2.055 4.904 -13.387 1.00 88.88 228 LEU A C 1
ATOM 1730 O O . LEU A 1 228 ? 2.876 4.116 -13.861 1.00 88.88 228 LEU A O 1
ATOM 1734 N N . ILE A 1 229 ? 1.944 6.178 -13.742 1.00 88.19 229 ILE A N 1
ATOM 1735 C CA . ILE A 1 229 ? 2.891 6.896 -14.586 1.00 88.19 229 ILE A CA 1
ATOM 1736 C C . ILE A 1 229 ? 3.683 7.839 -13.689 1.00 88.19 229 ILE A C 1
ATOM 1738 O O . ILE A 1 229 ? 3.077 8.618 -12.959 1.00 88.19 229 ILE A O 1
ATOM 1742 N N . LEU A 1 230 ? 5.009 7.802 -13.768 1.00 85.94 230 LEU A N 1
ATOM 1743 C CA . LEU A 1 230 ? 5.884 8.874 -13.293 1.00 85.94 230 LEU A CA 1
ATOM 1744 C C . LEU A 1 230 ? 6.532 9.556 -14.503 1.00 85.94 230 LEU A C 1
ATOM 1746 O O . LEU A 1 230 ? 6.764 8.899 -15.518 1.00 85.94 230 LEU A O 1
ATOM 1750 N N . ALA A 1 231 ? 6.836 10.846 -14.411 1.00 80.31 231 ALA A N 1
ATOM 1751 C CA . ALA A 1 231 ? 7.615 11.573 -15.421 1.00 80.31 231 ALA A CA 1
ATOM 1752 C C . ALA A 1 231 ? 8.898 12.135 -14.802 1.00 80.31 231 ALA A C 1
ATOM 1754 O O . ALA A 1 231 ? 8.917 12.404 -13.607 1.00 80.31 231 ALA A O 1
ATOM 1755 N N . GLU A 1 232 ? 9.969 12.327 -15.577 1.00 71.69 232 GLU A N 1
ATOM 1756 C CA . GLU A 1 232 ? 11.160 13.024 -15.062 1.00 71.69 232 GLU A CA 1
ATOM 1757 C C . GLU A 1 232 ? 10.823 14.463 -14.626 1.00 71.69 232 GLU A C 1
ATOM 1759 O O . GLU A 1 232 ? 9.931 15.118 -15.171 1.00 71.69 232 GLU A O 1
ATOM 1764 N N . THR A 1 233 ? 11.528 14.964 -13.609 1.00 63.34 233 THR A N 1
ATOM 1765 C CA . THR A 1 233 ? 11.284 16.292 -13.032 1.00 63.34 233 THR A CA 1
ATOM 1766 C C . THR A 1 233 ? 11.357 17.387 -14.101 1.00 63.34 233 THR A C 1
ATOM 1768 O O . THR A 1 233 ? 12.352 17.497 -14.809 1.00 63.34 233 THR A O 1
ATOM 1771 N N . GLY A 1 234 ? 10.315 18.219 -14.190 1.00 56.19 234 GLY A N 1
ATOM 1772 C CA . GLY A 1 234 ? 10.197 19.285 -15.196 1.00 56.19 234 GLY A CA 1
ATOM 1773 C C . GLY A 1 234 ? 9.363 18.906 -16.423 1.00 56.19 234 GLY A C 1
ATOM 1774 O O . GLY A 1 234 ? 9.002 19.787 -17.199 1.00 56.19 234 GLY A O 1
ATOM 1775 N N . LEU A 1 235 ? 8.991 17.631 -16.568 1.00 54.00 235 LEU A N 1
ATOM 1776 C CA . LEU A 1 235 ? 8.009 17.190 -17.552 1.00 54.00 235 LEU A CA 1
ATOM 1777 C C . LEU A 1 235 ? 6.610 17.186 -16.936 1.00 54.00 235 LEU A C 1
ATOM 1779 O O . LEU A 1 235 ? 6.369 16.610 -15.874 1.00 54.00 235 LEU A O 1
ATOM 1783 N N . ILE A 1 236 ? 5.672 17.813 -17.633 1.00 55.16 236 ILE A N 1
ATOM 1784 C CA . ILE A 1 236 ? 4.244 17.730 -17.345 1.00 55.16 236 ILE A CA 1
ATOM 1785 C C . ILE A 1 236 ? 3.654 16.861 -18.455 1.00 55.16 236 ILE A C 1
ATOM 1787 O O . ILE A 1 236 ? 3.939 17.115 -19.627 1.00 55.16 236 ILE A O 1
ATOM 1791 N N . LEU A 1 237 ? 2.853 15.841 -18.116 1.00 50.28 237 LEU A N 1
ATOM 1792 C CA . LEU A 1 237 ? 1.986 15.209 -19.116 1.00 50.28 237 LEU A CA 1
ATOM 1793 C C . LEU A 1 237 ? 1.121 16.325 -19.701 1.00 50.28 237 LEU A C 1
ATOM 1795 O O . LEU A 1 237 ? 0.331 16.914 -18.964 1.00 50.28 237 LEU A O 1
ATOM 1799 N N . GLY A 1 238 ? 1.360 16.665 -20.972 1.00 43.81 238 GLY A N 1
ATOM 1800 C CA . GLY A 1 238 ? 0.849 17.881 -21.594 1.00 43.81 238 GLY A CA 1
ATOM 1801 C C . GLY A 1 238 ? -0.636 18.108 -21.319 1.00 43.81 238 GLY A C 1
ATOM 1802 O O . GLY A 1 238 ? -1.424 17.169 -21.244 1.00 43.81 238 GLY A O 1
ATOM 1803 N N . GLU A 1 239 ? -1.044 19.374 -21.222 1.00 40.47 239 GLU A N 1
ATOM 1804 C CA . GLU A 1 239 ? -2.456 19.766 -21.073 1.00 40.47 239 GLU A CA 1
ATOM 1805 C C . GLU A 1 239 ? -3.355 19.290 -22.240 1.00 40.47 239 GLU A C 1
ATOM 1807 O O . GLU A 1 239 ? -4.579 19.431 -22.195 1.00 40.47 239 GLU A O 1
ATOM 1812 N N . SER A 1 240 ? -2.757 18.712 -23.286 1.00 36.53 240 SER A N 1
ATOM 1813 C CA . SER A 1 240 ? -3.422 18.165 -24.458 1.00 36.53 240 SER A CA 1
ATOM 1814 C C . SER A 1 240 ? -3.820 16.700 -24.253 1.00 36.53 240 SER A C 1
ATOM 1816 O O . SER A 1 240 ? -2.987 15.800 -24.163 1.00 36.53 240 SER A O 1
ATOM 1818 N N . ARG A 1 241 ? -5.135 16.464 -24.262 1.00 37.56 241 ARG A N 1
ATOM 1819 C CA . ARG A 1 241 ? -5.790 15.144 -24.272 1.00 37.56 241 ARG A CA 1
ATOM 1820 C C . ARG A 1 241 ? -5.372 14.238 -25.448 1.00 37.56 241 ARG A C 1
ATOM 1822 O O . ARG A 1 241 ? -5.689 13.051 -25.414 1.00 37.56 241 ARG A O 1
ATOM 1829 N N . ASP A 1 242 ? -4.675 14.759 -26.457 1.00 36.72 242 ASP A N 1
ATOM 1830 C CA . ASP A 1 242 ? -4.507 14.084 -27.748 1.00 36.72 242 ASP A CA 1
ATOM 1831 C C . ASP A 1 242 ? -3.305 13.123 -27.823 1.00 36.72 242 ASP A C 1
ATOM 1833 O O . ASP A 1 242 ? -3.320 12.201 -28.640 1.00 36.72 242 ASP A O 1
ATOM 1837 N N . GLU A 1 243 ? -2.287 13.254 -26.961 1.00 37.38 243 GLU A N 1
ATOM 1838 C CA . GLU A 1 243 ? -1.114 12.354 -27.004 1.00 37.38 243 GLU A CA 1
ATOM 1839 C C . GLU A 1 243 ? -1.363 10.984 -26.346 1.00 37.38 243 GLU A C 1
ATOM 1841 O O . GLU A 1 243 ? -0.737 9.993 -26.720 1.00 37.38 243 GLU A O 1
ATOM 1846 N N . LEU A 1 244 ? -2.323 10.891 -25.420 1.00 41.00 244 LEU A N 1
ATOM 1847 C CA . LEU A 1 244 ? -2.694 9.637 -24.742 1.00 41.00 244 LEU A CA 1
ATOM 1848 C C . LEU A 1 244 ? -3.780 8.840 -25.491 1.00 41.00 244 LEU A C 1
ATOM 1850 O O . LEU A 1 244 ? -3.997 7.666 -25.194 1.00 41.00 244 LEU A O 1
ATOM 1854 N N . GLY A 1 245 ? -4.437 9.442 -26.489 1.00 36.56 245 GLY A N 1
ATOM 1855 C CA . GLY A 1 245 ? -5.580 8.874 -27.220 1.00 36.56 245 GLY A CA 1
ATOM 1856 C C . GLY A 1 245 ? -5.254 7.787 -28.254 1.00 36.56 245 GLY A C 1
ATOM 1857 O O . GLY A 1 245 ? -6.082 7.512 -29.120 1.00 36.56 245 GLY A O 1
ATOM 1858 N N . LYS A 1 246 ? -4.056 7.190 -28.218 1.00 33.12 246 LYS A N 1
ATOM 1859 C CA . LYS A 1 246 ? -3.641 6.130 -29.160 1.00 33.12 246 LYS A CA 1
ATOM 1860 C C . LYS A 1 246 ? -3.307 4.790 -28.498 1.00 33.12 246 LYS A C 1
ATOM 1862 O O . LYS A 1 246 ? -2.847 3.883 -29.188 1.00 33.12 246 LYS A O 1
ATOM 1867 N N . ALA A 1 247 ? -3.545 4.633 -27.193 1.00 32.09 247 ALA A N 1
ATOM 1868 C CA . ALA A 1 247 ? -3.492 3.316 -26.563 1.00 32.09 247 ALA A CA 1
ATOM 1869 C C . ALA A 1 247 ? -4.730 2.488 -26.989 1.00 32.09 247 ALA A C 1
ATOM 1871 O O . ALA A 1 247 ? -5.849 3.001 -26.902 1.00 32.09 247 ALA A O 1
ATOM 1872 N N . PRO A 1 248 ? -4.581 1.237 -27.469 1.00 24.42 248 PRO A N 1
ATOM 1873 C CA . PRO A 1 248 ? -5.720 0.426 -27.899 1.00 24.42 248 PRO A CA 1
ATOM 1874 C C . PRO A 1 248 ? -6.649 0.164 -26.705 1.00 24.42 248 PRO A C 1
ATOM 1876 O O . PRO A 1 248 ? -6.231 -0.448 -25.728 1.00 24.42 248 PRO A O 1
ATOM 1879 N N . GLY A 1 249 ? -7.895 0.648 -26.772 1.00 32.16 249 GLY A N 1
ATOM 1880 C CA . GLY A 1 249 ? -8.908 0.470 -25.719 1.00 32.16 249 GLY A CA 1
ATOM 1881 C C . GLY A 1 249 ? -9.530 1.757 -25.162 1.00 32.16 249 GLY A C 1
ATOM 1882 O O . GLY A 1 249 ? -10.444 1.677 -24.345 1.00 32.16 249 GLY A O 1
ATOM 1883 N N . THR A 1 250 ? -9.100 2.945 -25.598 1.00 32.53 250 THR A N 1
ATOM 1884 C CA . THR A 1 250 ? -9.726 4.209 -25.174 1.00 32.53 250 THR A CA 1
ATOM 1885 C C . THR A 1 250 ? -10.912 4.569 -26.072 1.00 32.53 250 THR A C 1
ATOM 1887 O O . THR A 1 250 ? -10.738 5.255 -27.080 1.00 32.53 250 THR A O 1
ATOM 1890 N N . ASP A 1 251 ? -12.121 4.121 -25.718 1.00 25.44 251 ASP A N 1
ATOM 1891 C CA . ASP A 1 251 ? -13.348 4.663 -26.315 1.00 25.44 251 ASP A CA 1
ATOM 1892 C C . ASP A 1 251 ? -13.794 5.960 -25.605 1.00 25.44 251 ASP A C 1
ATOM 1894 O O . ASP A 1 251 ? -13.490 6.217 -24.433 1.00 25.44 251 ASP A O 1
ATOM 1898 N N . ARG A 1 252 ? -14.468 6.809 -26.379 1.00 31.77 252 ARG A N 1
ATOM 1899 C CA . ARG A 1 252 ? -14.540 8.282 -26.351 1.00 31.77 252 ARG A CA 1
ATOM 1900 C C . ARG A 1 252 ? -15.141 8.987 -25.120 1.00 31.77 252 ARG A C 1
ATOM 1902 O O . ARG A 1 252 ? -15.494 10.159 -25.221 1.00 31.77 252 ARG A O 1
ATOM 1909 N N . THR A 1 253 ? -15.201 8.370 -23.944 1.00 30.75 253 THR A N 1
ATOM 1910 C CA . THR A 1 253 ? -15.719 9.021 -22.717 1.00 30.75 253 THR A CA 1
ATOM 1911 C C . THR A 1 253 ? -14.968 8.662 -21.423 1.00 30.75 253 THR A C 1
ATOM 1913 O O . THR A 1 253 ? -15.375 9.101 -20.352 1.00 30.75 253 THR A O 1
ATOM 1916 N N . GLY A 1 254 ? -13.865 7.902 -21.488 1.00 29.17 254 GLY A N 1
ATOM 1917 C CA . GLY A 1 254 ? -13.239 7.253 -20.320 1.00 29.17 254 GLY A CA 1
ATOM 1918 C C . GLY A 1 254 ? -11.994 7.901 -19.695 1.00 29.17 254 GLY A C 1
ATOM 1919 O O . GLY A 1 254 ? -11.360 7.268 -18.852 1.00 29.17 254 GLY A O 1
ATOM 1920 N N . LEU A 1 255 ? -11.611 9.131 -20.061 1.00 26.03 255 LEU A N 1
ATOM 1921 C CA . LEU A 1 255 ? -10.624 9.875 -19.266 1.00 26.03 255 LEU A CA 1
ATOM 1922 C C . LEU A 1 255 ? -11.332 10.441 -18.036 1.00 26.03 255 LEU A C 1
ATOM 1924 O O . LEU A 1 255 ? -12.026 11.457 -18.124 1.00 26.03 255 LEU A O 1
ATOM 1928 N N . ALA A 1 256 ? -11.128 9.799 -16.884 1.00 27.06 256 ALA A N 1
ATOM 1929 C CA . ALA A 1 256 ? -11.354 10.457 -15.610 1.00 27.06 256 ALA A CA 1
ATOM 1930 C C . ALA A 1 256 ? -10.618 11.803 -15.635 1.00 27.06 256 ALA A C 1
ATOM 1932 O O . ALA A 1 256 ? -9.454 11.889 -16.034 1.00 27.06 256 ALA A O 1
ATOM 1933 N N . ASN A 1 257 ? -11.358 12.845 -15.262 1.00 26.47 257 ASN A N 1
ATOM 1934 C CA . ASN A 1 257 ? -10.891 14.197 -14.999 1.00 26.47 257 ASN A CA 1
ATOM 1935 C C . ASN A 1 257 ? -9.450 14.145 -14.453 1.00 26.47 257 ASN A C 1
ATOM 1937 O O . ASN A 1 257 ? -9.243 13.396 -13.493 1.00 26.47 257 ASN A O 1
ATOM 1941 N N . PRO A 1 258 ? -8.462 14.853 -15.045 1.00 29.75 258 PRO A N 1
ATOM 1942 C CA . PRO A 1 258 ? -7.093 14.863 -14.534 1.00 29.75 258 PRO A CA 1
ATOM 1943 C C . PRO A 1 258 ? -7.193 15.117 -13.048 1.00 29.75 258 PRO A C 1
ATOM 1945 O O . PRO A 1 258 ? -7.717 16.186 -12.741 1.00 29.75 258 PRO A O 1
ATOM 1948 N N . LEU A 1 259 ? -6.816 14.118 -12.217 1.00 33.56 259 LEU A N 1
ATOM 1949 C CA . LEU A 1 259 ? -7.023 14.052 -10.761 1.00 33.56 259 LEU A CA 1
ATOM 1950 C C . LEU A 1 259 ? -7.260 15.454 -10.288 1.00 33.56 259 LEU A C 1
ATOM 1952 O O . LEU A 1 259 ? -6.298 16.215 -10.331 1.00 33.56 259 LEU A O 1
ATOM 1956 N N . GLY A 1 260 ? -8.533 15.801 -10.082 1.00 30.81 260 GLY A N 1
ATOM 1957 C CA . GLY A 1 260 ? -8.939 17.181 -9.949 1.00 30.81 260 GLY A CA 1
ATOM 1958 C C . GLY A 1 260 ? -7.890 17.891 -9.105 1.00 30.81 260 GLY A C 1
ATOM 1959 O O . GLY A 1 260 ? -7.690 17.555 -7.955 1.00 30.81 260 GLY A O 1
ATOM 1960 N N . THR A 1 261 ? -7.234 18.871 -9.667 1.00 50.44 261 THR A N 1
ATOM 1961 C CA . THR A 1 261 ? -8.130 19.962 -9.952 1.00 50.44 261 THR A CA 1
ATOM 1962 C C . THR A 1 261 ? -8.469 20.246 -11.412 1.00 50.44 261 THR A C 1
ATOM 1964 O O . THR A 1 261 ? -9.357 21.053 -11.643 1.00 50.44 261 THR A O 1
ATOM 1967 N N . ARG A 1 262 ? -8.148 19.413 -12.413 1.00 32.22 262 ARG A N 1
ATOM 1968 C CA . ARG A 1 262 ? -6.860 19.266 -13.106 1.00 32.22 262 ARG A CA 1
ATOM 1969 C C . ARG A 1 262 ? -5.623 18.958 -12.264 1.00 32.22 262 ARG A C 1
ATOM 1971 O O . ARG A 1 262 ? -5.099 19.838 -11.608 1.00 32.22 262 ARG A O 1
ATOM 1978 N N . ALA A 1 263 ? -5.150 17.720 -12.411 1.00 27.55 263 ALA A N 1
ATOM 1979 C CA . ALA A 1 263 ? -3.863 17.159 -12.004 1.00 27.55 263 ALA A CA 1
ATOM 1980 C C . ALA A 1 263 ? -3.403 17.593 -10.602 1.00 27.55 263 ALA A C 1
ATOM 1982 O O . ALA A 1 263 ? -2.711 18.596 -10.456 1.00 27.55 263 ALA A O 1
ATOM 1983 N N . VAL A 1 264 ? -3.718 16.801 -9.569 1.00 26.11 264 VAL A N 1
ATOM 1984 C CA . VAL A 1 264 ? -3.108 16.952 -8.241 1.00 26.11 264 VAL A CA 1
ATOM 1985 C C . VAL A 1 264 ? -1.616 16.643 -8.351 1.00 26.11 264 VAL A C 1
ATOM 1987 O O . VAL A 1 264 ? -1.159 15.527 -8.110 1.00 26.11 264 VAL A O 1
ATOM 1990 N N . ALA A 1 265 ? -0.836 17.662 -8.692 1.00 24.34 265 ALA A N 1
ATOM 1991 C CA . ALA A 1 265 ? 0.502 17.804 -8.166 1.00 24.34 265 ALA A CA 1
ATOM 1992 C C . ALA A 1 265 ? 0.354 17.928 -6.644 1.00 24.34 265 ALA A C 1
ATOM 1994 O O . ALA A 1 265 ? -0.086 18.959 -6.137 1.00 24.34 265 ALA A O 1
ATOM 1995 N N . TRP A 1 266 ? 0.695 16.877 -5.898 1.00 27.77 266 TRP A N 1
ATOM 1996 C CA . TRP A 1 266 ? 0.899 16.996 -4.457 1.00 27.77 266 TRP A CA 1
ATOM 1997 C C . TRP A 1 266 ? 2.169 17.826 -4.224 1.00 27.77 266 TRP A C 1
ATOM 1999 O O . TRP A 1 266 ? 3.262 17.295 -4.031 1.00 27.77 266 TRP A O 1
ATOM 2009 N N . GLN A 1 267 ? 2.042 19.154 -4.270 1.00 23.81 267 GLN A N 1
ATOM 2010 C CA . GLN A 1 267 ? 2.982 20.029 -3.586 1.00 23.81 267 GLN A CA 1
ATOM 2011 C C . GLN A 1 267 ? 2.714 19.891 -2.088 1.00 23.81 267 GLN A C 1
ATOM 2013 O O . GLN A 1 267 ? 1.662 20.281 -1.590 1.00 23.81 267 GLN A O 1
ATOM 2018 N N . VAL A 1 268 ? 3.686 19.328 -1.370 1.00 25.30 268 VAL A N 1
ATOM 2019 C CA . VAL A 1 268 ? 3.798 19.454 0.086 1.00 25.30 268 VAL A CA 1
ATOM 2020 C C . VAL A 1 268 ? 3.928 20.947 0.393 1.00 25.30 268 VAL A C 1
ATOM 2022 O O . VAL A 1 268 ? 5.018 21.509 0.276 1.00 25.30 268 VAL A O 1
ATOM 2025 N N . ALA A 1 269 ? 2.806 21.592 0.698 1.00 25.58 26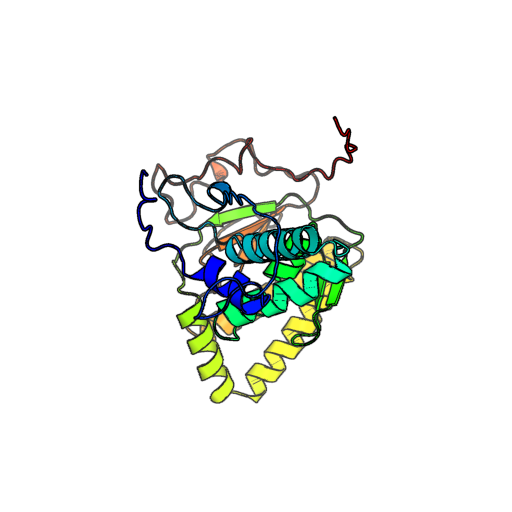9 ALA A N 1
ATOM 2026 C CA . ALA A 1 269 ? 2.750 22.959 1.184 1.00 25.58 269 ALA A CA 1
ATOM 2027 C C . ALA A 1 269 ? 2.352 22.915 2.661 1.00 25.58 269 ALA A C 1
ATOM 2029 O O . ALA A 1 269 ? 1.212 22.611 3.008 1.00 25.58 269 ALA A O 1
ATOM 2030 N N . GLU A 1 270 ? 3.330 23.199 3.519 1.00 30.36 270 GLU A N 1
ATOM 2031 C CA . GLU A 1 270 ? 3.139 23.547 4.922 1.00 30.36 270 GLU A CA 1
ATOM 2032 C C . GLU A 1 270 ? 2.127 24.695 5.017 1.00 30.36 270 GLU A C 1
ATOM 2034 O O . GLU A 1 270 ? 2.420 25.816 4.599 1.00 30.36 270 GLU A O 1
ATOM 2039 N N . LYS A 1 271 ? 0.935 24.449 5.562 1.00 25.11 271 LYS A N 1
ATOM 2040 C CA . LYS A 1 271 ? 0.092 25.528 6.085 1.00 25.11 271 LYS A CA 1
ATOM 2041 C C . LYS A 1 271 ? -0.500 25.109 7.419 1.00 25.11 271 LYS A C 1
ATOM 2043 O O . LYS A 1 271 ? -1.135 24.066 7.534 1.00 25.11 271 LYS A O 1
ATOM 2048 N N . GLY A 1 272 ? -0.174 25.924 8.418 1.00 27.44 272 GLY A N 1
ATOM 2049 C CA . GLY A 1 272 ? -0.435 25.704 9.828 1.00 27.44 272 GLY A CA 1
ATOM 2050 C C . GLY A 1 272 ? -1.912 25.577 10.174 1.00 27.44 272 GLY A C 1
ATOM 2051 O O . GLY A 1 272 ? -2.786 26.159 9.537 1.00 27.44 272 GLY A O 1
ATOM 2052 N N . LEU A 1 273 ? -2.137 24.811 11.235 1.00 22.09 273 LEU A N 1
ATOM 2053 C CA . LEU A 1 273 ? -3.378 24.760 11.989 1.00 22.09 273 LEU A CA 1
ATOM 2054 C C . LEU A 1 273 ? -3.651 26.135 12.614 1.00 22.09 273 LEU A C 1
ATOM 2056 O O . LEU A 1 273 ? -2.855 26.609 13.424 1.00 22.09 273 LEU A O 1
ATOM 2060 N N . SER A 1 274 ? -4.789 26.740 12.281 1.00 22.14 274 SER A N 1
ATOM 2061 C CA . SER A 1 274 ? -5.488 27.656 13.183 1.00 22.14 274 SER A CA 1
ATOM 2062 C C . SER A 1 274 ? -6.701 26.925 13.744 1.00 22.14 274 SER A C 1
ATOM 2064 O O . SER A 1 274 ? -7.450 26.296 12.997 1.00 22.14 274 SER A O 1
ATOM 2066 N N . VAL A 1 275 ? -6.843 26.985 15.062 1.00 24.23 275 VAL A N 1
ATOM 2067 C CA . VAL A 1 275 ? -7.976 26.455 15.818 1.00 24.23 275 VAL A CA 1
ATOM 2068 C C . VAL A 1 275 ? -8.879 27.646 16.119 1.00 24.23 275 VAL A C 1
ATOM 2070 O O . VAL A 1 275 ? -8.390 28.604 16.715 1.00 24.23 275 VAL A O 1
ATOM 2073 N N . ASP A 1 276 ? -10.140 27.569 15.702 1.00 27.62 276 ASP A N 1
ATOM 2074 C CA . ASP A 1 276 ? -11.244 28.328 16.301 1.00 27.62 276 ASP A CA 1
ATOM 2075 C C . ASP A 1 276 ? -12.118 27.347 17.093 1.00 27.62 276 ASP A C 1
ATOM 2077 O O . ASP A 1 276 ? -12.368 26.232 16.569 1.00 27.62 276 ASP A O 1
#

Secondary structure (DSSP, 8-state):
--PPP--S--SHHHHHHHHTTSEETTEE-S-PPP-------GGGB-TTS-B-SS-HHHHHHHHHHHHHHHHTT----HHHHHHHHHHHHHHHTTS---SHHHHHHHH-S-EEEE-TTS-EEEE-SS---SEEEEE-SS---HHHHHHHHHHHHHH-HHHHHHHHHHHHHHHHHHHH-SSHHHHHHHHHHHHHHHHHHHHHHT----------TTEEEEEESSTTSEEEEEE-TT----S-TTSSTTSTT--TT----STTTTT-------------

Sequence (276 aa):
MASAPASPDGGFVGALFRALGLTDEQGMKAHLPPFHLTLDSSAFFTPEGRKLGLGSSAALAVVVTAAARLLQGQEVSVTTVMPQAIQAHRMAQGGKGSGYDVATSCWGGIGLFTGGDTPQWMPATWRLPPAWLFSGPEAVKTVSAIGQYQAWKSYFPQKAHEFVLQSNQAVQRFFMAETWLERRQRWEEYKQLSLELGRQLGVSADLATSLPPQYFVKALGAGNETGLILAETGLILGESRDELGKAPGTDRTGLANPLGTRAVAWQVAEKGLSVD

Radius of gyration: 20.96 Å; chains: 1; bounding box: 60×54×58 Å